Protein AF-G5QUP6-F1 (afdb_monomer_lite)

Radius of gyration: 17.76 Å; chains: 1; bounding box: 44×37×50 Å

Organism: NCBI:txid913082

InterPro domains:
  IPR027826 Domain of unknown function DUF4431 [PF14485] (134-186)

pLDDT: mean 76.78, std 14.2, range [34.91, 94.69]

Structure (mmCIF, N/CA/C/O backbone):
data_AF-G5QUP6-F1
#
_entry.id   AF-G5QUP6-F1
#
loop_
_atom_site.group_PDB
_atom_site.id
_atom_site.type_symbol
_atom_site.label_atom_id
_atom_site.label_alt_id
_atom_site.label_comp_id
_atom_site.label_asym_id
_atom_site.label_entity_id
_atom_site.label_seq_id
_atom_site.pdbx_PDB_ins_code
_atom_site.Cartn_x
_atom_site.Cartn_y
_atom_site.Cartn_z
_atom_site.occupancy
_atom_site.B_iso_or_equiv
_atom_site.auth_seq_id
_atom_site.auth_comp_id
_atom_site.auth_asym_id
_atom_site.auth_atom_id
_atom_site.pdbx_PDB_model_num
ATOM 1 N N . HIS A 1 1 ? 23.586 -9.722 -8.392 1.00 58.50 1 HIS A N 1
ATOM 2 C CA . HIS A 1 1 ? 23.793 -9.088 -9.721 1.00 58.50 1 HIS A CA 1
ATOM 3 C C . HIS A 1 1 ? 22.631 -8.136 -9.961 1.00 58.50 1 HIS A C 1
ATOM 5 O O . HIS A 1 1 ? 21.512 -8.527 -9.646 1.00 58.50 1 HIS A O 1
ATOM 11 N N . THR A 1 2 ? 22.884 -6.926 -10.467 1.00 63.78 2 THR A N 1
ATOM 12 C CA . THR A 1 2 ? 21.858 -5.881 -10.624 1.00 63.78 2 THR A CA 1
ATOM 13 C C . THR A 1 2 ? 21.826 -5.399 -12.066 1.00 63.78 2 THR A C 1
ATOM 15 O O . THR A 1 2 ? 22.866 -5.046 -12.619 1.00 63.78 2 THR A O 1
ATOM 18 N N . SER A 1 3 ? 20.639 -5.377 -12.657 1.00 68.06 3 SER A N 1
ATOM 19 C CA . SER A 1 3 ? 20.380 -4.907 -14.013 1.00 68.06 3 SER A CA 1
ATOM 20 C C . SER A 1 3 ? 19.518 -3.658 -13.938 1.00 68.06 3 SER A C 1
ATOM 22 O O . SER A 1 3 ? 18.484 -3.651 -13.266 1.00 68.06 3 SER A O 1
ATOM 24 N N . VAL A 1 4 ? 19.956 -2.602 -14.619 1.00 72.00 4 VAL A N 1
ATOM 25 C CA . VAL A 1 4 ? 19.247 -1.325 -14.689 1.00 72.00 4 VAL A CA 1
ATOM 26 C C . VAL A 1 4 ? 19.092 -0.947 -16.150 1.00 72.00 4 VAL A C 1
ATOM 28 O O . VAL A 1 4 ? 20.081 -0.838 -16.874 1.00 72.00 4 VAL A O 1
ATOM 31 N N . TYR A 1 5 ? 17.853 -0.725 -16.567 1.00 76.50 5 TYR A N 1
ATOM 32 C CA . TYR A 1 5 ? 17.513 -0.263 -17.907 1.00 76.50 5 TYR A CA 1
ATOM 33 C C . TYR A 1 5 ? 16.645 0.977 -17.790 1.00 76.50 5 TYR A C 1
ATOM 35 O O . TYR A 1 5 ? 15.737 1.016 -16.968 1.00 76.50 5 TYR A O 1
ATOM 43 N N . TYR A 1 6 ? 16.907 1.998 -18.598 1.00 78.25 6 TYR A N 1
ATOM 44 C CA . TYR A 1 6 ? 16.101 3.211 -18.583 1.00 78.25 6 TYR A CA 1
ATOM 45 C C . TYR A 1 6 ? 15.845 3.721 -19.995 1.00 78.25 6 TYR A C 1
ATOM 47 O O . TYR A 1 6 ? 16.654 3.578 -20.910 1.00 78.25 6 TYR A O 1
ATOM 55 N N . THR A 1 7 ? 14.678 4.319 -20.149 1.00 80.50 7 THR A N 1
ATOM 56 C CA . THR A 1 7 ? 14.180 5.015 -21.326 1.00 80.50 7 THR A CA 1
ATOM 57 C C . THR A 1 7 ? 13.784 6.429 -20.874 1.00 80.50 7 THR A C 1
ATOM 59 O O . THR A 1 7 ? 13.784 6.719 -19.673 1.00 80.50 7 THR A O 1
ATOM 62 N N . PRO A 1 8 ? 13.435 7.352 -21.787 1.00 82.56 8 PRO A N 1
ATOM 63 C CA . PRO A 1 8 ? 12.980 8.683 -21.385 1.00 82.56 8 PRO A CA 1
ATOM 64 C C . PRO A 1 8 ? 11.774 8.680 -20.428 1.00 82.56 8 PRO A C 1
ATOM 66 O O . PRO A 1 8 ? 11.663 9.605 -19.617 1.00 82.56 8 PRO A O 1
ATOM 69 N N . ALA A 1 9 ? 10.914 7.653 -20.516 1.00 85.38 9 ALA A N 1
ATOM 70 C CA . ALA A 1 9 ? 9.642 7.549 -19.796 1.00 85.38 9 ALA A CA 1
ATOM 71 C C . ALA A 1 9 ? 9.589 6.425 -18.743 1.00 85.38 9 ALA A C 1
ATOM 73 O O . ALA A 1 9 ? 8.805 6.529 -17.800 1.00 85.38 9 ALA A O 1
ATOM 74 N N . TYR A 1 10 ? 10.408 5.376 -18.882 1.00 86.44 10 TYR A N 1
ATOM 75 C CA . TYR A 1 10 ? 10.382 4.193 -18.016 1.00 86.44 10 TYR A CA 1
ATOM 76 C C . TYR A 1 10 ? 11.773 3.823 -17.512 1.00 86.44 10 TYR A C 1
ATOM 78 O O . TYR A 1 10 ? 12.763 3.997 -18.217 1.00 86.44 10 TYR A O 1
ATOM 86 N N . ALA A 1 11 ? 11.846 3.253 -16.318 1.00 85.38 11 ALA A N 1
ATOM 87 C CA . ALA A 1 11 ? 13.040 2.604 -15.805 1.00 85.38 11 ALA A CA 1
ATOM 88 C C . ALA A 1 11 ? 12.684 1.210 -15.292 1.00 85.38 11 ALA A C 1
ATOM 90 O O . ALA A 1 11 ? 11.572 0.961 -14.840 1.00 85.38 11 ALA A O 1
ATOM 91 N N . TYR A 1 12 ? 13.624 0.287 -15.386 1.00 83.19 12 TYR A N 1
ATOM 92 C CA . TYR A 1 12 ? 13.467 -1.090 -14.968 1.00 83.19 12 TYR A CA 1
ATOM 93 C C . TYR A 1 12 ? 14.679 -1.512 -14.146 1.00 83.19 12 TYR A C 1
ATOM 95 O O . TYR A 1 12 ? 15.824 -1.330 -14.568 1.00 83.19 12 TYR A O 1
ATOM 103 N N . PHE A 1 13 ? 14.407 -2.074 -12.974 1.00 80.00 13 PHE A N 1
ATOM 104 C CA . PHE A 1 13 ? 15.397 -2.513 -12.005 1.00 80.00 13 PHE A CA 1
ATOM 105 C C . PHE A 1 13 ? 15.146 -3.973 -11.665 1.00 80.00 13 PHE A C 1
ATOM 107 O O . PHE A 1 13 ? 14.064 -4.317 -11.193 1.00 80.00 13 PHE A O 1
ATOM 114 N N . CYS A 1 14 ? 16.169 -4.805 -11.846 1.00 77.44 14 CYS A N 1
ATOM 115 C CA . CYS A 1 14 ? 16.159 -6.168 -11.336 1.00 77.44 14 CYS A CA 1
ATOM 116 C C . CYS A 1 14 ? 17.432 -6.465 -10.563 1.00 77.44 14 CYS A C 1
ATOM 118 O O . CYS A 1 14 ? 18.530 -6.304 -11.093 1.00 77.44 14 CYS A O 1
ATOM 120 N N . GLY A 1 15 ? 17.325 -6.906 -9.317 1.00 71.81 15 GLY A N 1
ATOM 121 C CA . GLY A 1 15 ? 18.515 -7.186 -8.521 1.00 71.81 15 GLY A CA 1
ATOM 122 C C . GLY A 1 15 ? 18.223 -7.539 -7.078 1.00 71.81 15 GLY A C 1
ATOM 123 O O . GLY A 1 15 ? 17.079 -7.576 -6.651 1.00 71.81 15 GLY A O 1
ATOM 124 N N . GLU A 1 16 ? 19.277 -7.817 -6.324 1.00 69.56 16 GLU A N 1
ATOM 125 C CA . GLU A 1 16 ? 19.179 -8.145 -4.901 1.00 69.56 16 GLU A CA 1
ATOM 126 C C . GLU A 1 16 ? 19.283 -6.860 -4.063 1.00 69.56 16 GLU A C 1
ATOM 128 O O . GLU A 1 16 ? 20.067 -5.968 -4.413 1.00 69.56 16 GLU A O 1
ATOM 133 N N . PRO A 1 17 ? 18.515 -6.727 -2.969 1.00 64.62 17 PRO A N 1
ATOM 134 C CA . PRO A 1 17 ? 18.657 -5.597 -2.061 1.00 64.62 17 PRO A CA 1
ATOM 135 C C . PRO A 1 17 ? 20.054 -5.604 -1.419 1.00 64.62 17 PRO A C 1
ATOM 137 O O . PRO A 1 17 ? 20.544 -6.642 -0.985 1.00 64.62 17 PRO A O 1
ATOM 140 N N . ALA A 1 18 ? 20.689 -4.430 -1.326 1.00 56.50 18 ALA A N 1
ATOM 141 C CA . ALA A 1 18 ? 22.096 -4.282 -0.926 1.00 56.50 18 ALA A CA 1
ATOM 142 C C . ALA A 1 18 ? 22.438 -4.759 0.504 1.00 56.50 18 ALA A C 1
ATOM 144 O O . ALA A 1 18 ? 23.610 -4.931 0.814 1.00 56.50 18 ALA A O 1
ATOM 145 N N . ASN A 1 19 ? 21.433 -4.993 1.356 1.00 55.22 19 ASN A N 1
ATOM 146 C CA . ASN A 1 19 ? 21.581 -5.440 2.742 1.00 55.22 19 ASN A CA 1
ATOM 147 C C . ASN A 1 19 ? 20.643 -6.634 2.984 1.00 55.22 19 ASN A C 1
ATOM 149 O O . ASN A 1 19 ? 19.521 -6.453 3.459 1.00 55.22 19 ASN A O 1
ATOM 153 N N . ALA A 1 20 ? 21.083 -7.834 2.601 1.00 52.59 20 ALA A N 1
ATOM 154 C CA . ALA A 1 20 ? 20.328 -9.080 2.773 1.00 52.59 20 ALA A CA 1
ATOM 155 C C . ALA A 1 20 ? 20.382 -9.644 4.209 1.00 52.59 20 ALA A C 1
ATOM 157 O O . ALA A 1 20 ? 19.696 -10.620 4.500 1.00 52.59 20 ALA A O 1
ATOM 158 N N . ASP A 1 21 ? 21.155 -9.021 5.103 1.00 49.50 21 ASP A N 1
ATOM 159 C CA . ASP A 1 21 ? 21.246 -9.411 6.510 1.00 49.50 21 ASP A CA 1
ATOM 160 C C . ASP A 1 21 ? 20.135 -8.732 7.325 1.00 49.50 21 ASP A C 1
ATOM 162 O O . ASP A 1 21 ? 20.306 -7.651 7.890 1.00 49.50 21 ASP A O 1
ATOM 166 N N . ALA A 1 22 ? 18.958 -9.348 7.298 1.00 42.56 22 ALA A N 1
ATOM 167 C CA . ALA A 1 22 ? 17.974 -9.381 8.376 1.00 42.56 22 ALA A CA 1
ATOM 168 C C . ALA A 1 22 ? 16.917 -10.408 7.956 1.00 42.56 22 ALA A C 1
ATOM 170 O O . ALA A 1 22 ? 16.106 -10.142 7.067 1.00 42.56 22 ALA A O 1
ATOM 171 N N . ASP A 1 23 ? 17.001 -11.595 8.559 1.00 46.75 23 ASP A N 1
ATOM 172 C CA . ASP A 1 23 ? 15.924 -12.580 8.604 1.00 46.75 23 ASP A CA 1
ATOM 173 C C . ASP A 1 23 ? 14.608 -11.876 8.901 1.00 46.75 23 ASP A C 1
ATOM 175 O O . ASP A 1 23 ? 14.604 -11.072 9.811 1.00 46.75 23 ASP A O 1
ATOM 179 N N . TRP A 1 24 ? 13.573 -12.136 8.102 1.00 34.91 24 TRP A N 1
ATOM 180 C CA . TRP A 1 24 ? 12.131 -12.281 8.371 1.00 34.91 24 TRP A CA 1
ATOM 181 C C . TRP A 1 24 ? 11.470 -12.139 6.985 1.00 34.91 24 TRP A C 1
ATOM 183 O O . TRP A 1 24 ? 11.745 -11.175 6.278 1.00 34.91 24 TRP A O 1
ATOM 193 N N . TYR A 1 25 ? 10.629 -13.104 6.597 1.00 38.69 25 TYR A N 1
ATOM 194 C CA . TYR A 1 25 ? 9.911 -13.267 5.312 1.00 38.69 25 TYR A CA 1
ATOM 195 C C . TYR A 1 25 ? 10.580 -14.129 4.223 1.00 38.69 25 TYR A C 1
ATOM 197 O O . TYR A 1 25 ? 11.540 -13.762 3.548 1.00 38.69 25 TYR A O 1
ATOM 205 N N . SER A 1 26 ? 9.977 -15.311 4.049 1.00 37.59 26 SER A N 1
ATOM 206 C CA . SER A 1 26 ? 10.166 -16.268 2.965 1.00 37.59 26 SER A CA 1
ATOM 207 C C . SER A 1 26 ? 9.039 -16.114 1.936 1.00 37.59 26 SER A C 1
ATOM 209 O O . SER A 1 26 ? 7.955 -16.668 2.110 1.00 37.59 26 SER A O 1
ATOM 211 N N . GLN A 1 27 ? 9.298 -15.398 0.849 1.00 39.22 27 GLN A N 1
ATOM 212 C CA . GLN A 1 27 ? 8.667 -15.679 -0.439 1.00 39.22 27 GLN A CA 1
ATOM 213 C C . GLN A 1 27 ? 9.767 -15.697 -1.512 1.00 39.22 27 GLN A C 1
ATOM 215 O O . GLN A 1 27 ? 10.753 -14.966 -1.427 1.00 39.22 27 GLN A O 1
ATOM 220 N N . ASP A 1 28 ? 9.642 -16.637 -2.448 1.00 45.72 28 ASP A N 1
ATOM 221 C CA . ASP A 1 28 ? 10.693 -17.364 -3.188 1.00 45.72 28 ASP A CA 1
ATOM 222 C C . ASP A 1 28 ? 11.682 -16.581 -4.083 1.00 45.72 28 ASP A C 1
ATOM 224 O O . ASP A 1 28 ? 12.403 -17.175 -4.891 1.00 45.72 28 ASP A O 1
ATOM 228 N N . SER A 1 29 ? 11.826 -15.265 -3.948 1.00 52.66 29 SER A N 1
ATOM 229 C CA . SER A 1 29 ? 12.886 -14.533 -4.641 1.00 52.66 29 SER A CA 1
ATOM 230 C C . SER A 1 29 ? 13.488 -13.431 -3.779 1.00 52.66 29 SER A C 1
ATOM 232 O O . SER A 1 29 ? 12.898 -12.386 -3.540 1.00 52.66 29 SER A O 1
ATOM 234 N N . LYS A 1 30 ? 14.768 -13.604 -3.423 1.00 60.16 30 LYS A N 1
ATOM 235 C CA . LYS A 1 30 ? 15.648 -12.566 -2.845 1.00 60.16 30 LYS A CA 1
ATOM 236 C C . LYS A 1 30 ? 15.916 -11.389 -3.808 1.00 60.16 30 LYS A C 1
ATOM 238 O O . LYS A 1 30 ? 16.918 -10.693 -3.671 1.00 60.16 30 LYS A O 1
ATOM 243 N N . LYS A 1 31 ? 15.083 -11.206 -4.836 1.00 64.00 31 LYS A N 1
ATOM 244 C CA . LYS A 1 31 ? 15.272 -10.256 -5.929 1.00 64.00 31 LYS A CA 1
ATOM 245 C C . LYS A 1 31 ? 14.085 -9.300 -6.000 1.00 64.00 31 LYS A C 1
ATOM 247 O O . LYS A 1 31 ? 12.934 -9.704 -5.883 1.00 64.00 31 LYS A O 1
ATOM 252 N N . LEU A 1 32 ? 14.401 -8.034 -6.211 1.00 69.19 32 LEU A N 1
ATOM 253 C CA . LEU A 1 32 ? 13.480 -6.962 -6.546 1.00 69.19 32 LEU A CA 1
ATOM 254 C C . LEU A 1 32 ? 13.343 -6.911 -8.068 1.00 69.19 32 LEU A C 1
ATOM 256 O O . LEU A 1 32 ? 14.356 -6.972 -8.762 1.00 69.19 32 LEU A O 1
ATOM 260 N N . ASP A 1 33 ? 12.114 -6.777 -8.563 1.00 75.38 33 ASP A N 1
ATOM 261 C CA . ASP A 1 33 ? 11.776 -6.670 -9.987 1.00 75.38 33 ASP A CA 1
ATOM 262 C C . ASP A 1 33 ? 10.813 -5.490 -10.187 1.00 75.38 33 ASP A C 1
ATOM 264 O O . ASP A 1 33 ? 9.593 -5.628 -10.077 1.00 75.38 33 ASP A O 1
ATOM 268 N N . VAL A 1 34 ? 11.338 -4.294 -10.443 1.00 78.69 34 VAL A N 1
ATOM 269 C CA . VAL A 1 34 ? 10.592 -3.028 -10.377 1.00 78.69 34 VAL A CA 1
ATOM 270 C C . VAL A 1 34 ? 10.592 -2.331 -11.732 1.00 78.69 34 VAL A C 1
ATOM 272 O O . VAL A 1 34 ? 11.641 -2.129 -12.337 1.00 78.69 34 VAL A O 1
ATOM 275 N N . VAL A 1 35 ? 9.412 -1.905 -12.184 1.00 82.88 35 VAL A N 1
ATOM 276 C CA . VAL A 1 35 ? 9.262 -0.949 -13.287 1.00 82.88 35 VAL A CA 1
ATOM 277 C C . VAL A 1 35 ? 8.852 0.385 -12.677 1.00 82.88 35 VAL A C 1
ATOM 279 O O . VAL A 1 35 ? 7.908 0.429 -11.893 1.00 82.88 35 VAL A O 1
ATOM 282 N N . LEU A 1 36 ? 9.557 1.452 -13.032 1.00 86.62 36 LEU A N 1
ATOM 283 C CA . LEU A 1 36 ? 9.224 2.824 -12.686 1.00 86.62 36 LEU A CA 1
ATOM 284 C C . LEU A 1 36 ? 8.785 3.579 -13.942 1.00 86.62 36 LEU A C 1
ATOM 286 O O . LEU A 1 36 ? 9.305 3.346 -15.035 1.00 86.62 36 LEU A O 1
ATOM 290 N N . GLN A 1 37 ? 7.866 4.517 -13.781 1.00 89.25 37 GLN A N 1
ATOM 291 C CA . GLN A 1 37 ? 7.428 5.453 -14.806 1.00 89.25 37 GLN A CA 1
ATOM 292 C C . GLN A 1 37 ? 7.561 6.871 -14.266 1.00 89.25 37 GLN A C 1
ATOM 294 O O . GLN A 1 37 ? 7.330 7.107 -13.081 1.00 89.25 37 GLN A O 1
ATOM 299 N N . LYS A 1 38 ? 7.927 7.822 -15.124 1.00 86.69 38 LYS A N 1
ATOM 300 C CA . LYS A 1 38 ? 7.882 9.230 -14.733 1.00 86.69 38 LYS A CA 1
ATOM 301 C C . LYS A 1 38 ? 6.450 9.696 -14.471 1.00 86.69 38 LYS A C 1
ATOM 303 O O . LYS A 1 38 ? 5.535 9.342 -15.216 1.00 86.69 38 LYS A O 1
ATOM 308 N N . ASP A 1 39 ? 6.277 10.512 -13.442 1.00 82.44 39 ASP A N 1
ATOM 309 C CA . ASP A 1 39 ? 5.036 11.236 -13.193 1.00 82.44 39 ASP A CA 1
ATOM 310 C C . ASP A 1 39 ? 4.703 12.203 -14.348 1.00 82.44 39 ASP A C 1
ATOM 312 O O . ASP A 1 39 ? 5.516 12.461 -15.242 1.00 82.44 39 ASP A O 1
ATOM 316 N N . ALA A 1 40 ? 3.490 12.763 -14.336 1.00 81.88 40 ALA A N 1
ATOM 317 C CA . ALA A 1 40 ? 3.023 13.662 -15.396 1.00 81.88 40 ALA A CA 1
ATOM 318 C C . ALA A 1 40 ? 3.935 14.891 -15.595 1.00 81.88 40 ALA A C 1
ATOM 320 O O . ALA A 1 40 ? 4.035 15.416 -16.705 1.00 81.88 40 ALA A O 1
ATOM 321 N N . ASN A 1 41 ? 4.640 15.311 -14.540 1.00 83.50 41 ASN A N 1
ATOM 322 C CA . ASN A 1 41 ? 5.549 16.453 -14.553 1.00 83.50 41 ASN A CA 1
ATOM 323 C C . ASN A 1 41 ? 7.003 16.074 -14.886 1.00 83.50 41 ASN A C 1
ATOM 325 O O . ASN A 1 41 ? 7.881 16.935 -14.835 1.00 83.50 41 ASN A O 1
ATOM 329 N N . ASN A 1 42 ? 7.287 14.812 -15.231 1.00 80.56 42 ASN A N 1
ATOM 330 C CA . ASN A 1 42 ? 8.630 14.287 -15.512 1.00 80.56 42 ASN A CA 1
ATOM 331 C C . ASN A 1 42 ? 9.664 14.514 -14.395 1.00 80.56 42 ASN A C 1
ATOM 333 O O . ASN A 1 42 ? 10.871 14.520 -14.658 1.00 80.56 42 ASN A O 1
ATOM 337 N N . THR A 1 43 ? 9.199 14.713 -13.168 1.00 80.69 43 THR A N 1
ATOM 338 C CA . THR A 1 43 ? 10.005 15.075 -12.004 1.00 80.69 43 THR A CA 1
ATOM 339 C C . THR A 1 43 ? 10.349 13.845 -11.173 1.00 80.69 43 THR A C 1
ATOM 341 O O . THR A 1 43 ? 11.494 13.697 -10.746 1.00 80.69 43 THR A O 1
ATOM 344 N N . TRP A 1 44 ? 9.397 12.929 -11.004 1.00 80.12 44 TRP A N 1
ATOM 345 C CA . TRP A 1 44 ? 9.522 11.798 -10.087 1.00 80.12 44 TRP A CA 1
ATOM 346 C C . TRP A 1 44 ? 9.349 10.464 -10.797 1.00 80.12 44 TRP A C 1
ATOM 348 O O . TRP A 1 44 ? 8.571 10.342 -11.739 1.00 80.12 44 TRP A O 1
ATOM 358 N N . TRP A 1 45 ? 10.084 9.452 -10.337 1.00 81.38 45 TRP A N 1
ATOM 359 C CA . TRP A 1 45 ? 9.931 8.072 -10.784 1.00 81.38 45 TRP A CA 1
ATOM 360 C C . TRP A 1 45 ? 8.999 7.333 -9.828 1.00 81.38 45 TRP A C 1
ATOM 362 O O . TRP A 1 45 ? 9.370 7.072 -8.685 1.00 81.38 45 TRP A O 1
ATOM 372 N N . LEU A 1 46 ? 7.814 6.975 -10.310 1.00 82.38 46 LEU A N 1
ATOM 373 C CA . LEU A 1 46 ? 6.796 6.254 -9.555 1.00 82.38 46 LEU A CA 1
ATOM 374 C C . LEU A 1 46 ? 6.801 4.774 -9.938 1.00 82.38 46 LEU A C 1
ATOM 376 O O . LEU A 1 46 ? 7.022 4.457 -11.110 1.00 82.38 46 LEU A O 1
ATOM 380 N N . PRO A 1 47 ? 6.553 3.851 -8.997 1.00 81.12 47 PRO A N 1
ATOM 381 C CA . PRO A 1 47 ? 6.424 2.443 -9.328 1.00 81.12 47 PRO A CA 1
ATOM 382 C C . PRO A 1 47 ? 5.240 2.186 -10.264 1.00 81.12 47 PRO A C 1
ATOM 384 O O . PRO A 1 47 ? 4.293 2.965 -10.353 1.00 81.12 47 PRO A O 1
ATOM 387 N N . VAL A 1 48 ? 5.314 1.085 -11.008 1.00 78.75 48 VAL A N 1
ATOM 388 C CA . VAL A 1 48 ? 4.255 0.628 -11.906 1.00 78.75 48 VAL A CA 1
ATOM 389 C C . VAL A 1 48 ? 3.817 -0.778 -11.483 1.00 78.75 48 VAL A C 1
ATOM 391 O O . VAL A 1 48 ? 4.565 -1.734 -11.725 1.00 78.75 48 VAL A O 1
ATOM 394 N N . PRO A 1 49 ? 2.600 -0.940 -10.931 1.00 76.12 49 PRO A N 1
ATOM 395 C CA . PRO A 1 49 ? 1.572 0.092 -10.715 1.00 76.12 49 PRO A CA 1
ATOM 396 C C . PRO A 1 49 ? 1.931 1.097 -9.602 1.00 76.12 49 PRO A C 1
ATOM 398 O O . PRO A 1 49 ? 2.751 0.797 -8.743 1.00 76.12 49 PRO A O 1
ATOM 401 N N . GLN A 1 50 ? 1.300 2.279 -9.597 1.00 76.12 50 GLN A N 1
ATOM 402 C CA . GLN A 1 50 ? 1.643 3.382 -8.674 1.00 76.12 50 GLN A CA 1
ATOM 403 C C . GLN A 1 50 ? 1.433 3.041 -7.195 1.00 76.12 50 GLN A C 1
ATOM 405 O O . GLN A 1 50 ? 2.178 3.510 -6.342 1.00 76.12 50 GLN A O 1
ATOM 410 N N . PHE A 1 51 ? 0.467 2.172 -6.897 1.00 72.69 51 PHE A N 1
ATOM 411 C CA . PHE A 1 51 ? 0.223 1.672 -5.545 1.00 72.69 51 PHE A CA 1
ATOM 412 C C . PHE A 1 51 ? 1.219 0.589 -5.113 1.00 72.69 51 PHE A C 1
ATOM 414 O O . PHE A 1 51 ? 1.093 0.058 -4.016 1.00 72.69 51 PHE A O 1
ATOM 421 N N . GLN A 1 52 ? 2.174 0.179 -5.951 1.00 76.00 52 GLN A N 1
ATOM 422 C CA . GLN A 1 52 ? 3.125 -0.860 -5.574 1.00 76.00 52 GLN A CA 1
ATOM 423 C C . GLN A 1 52 ? 4.094 -0.330 -4.512 1.00 76.00 52 GLN A C 1
ATOM 425 O O . GLN A 1 52 ? 4.852 0.610 -4.748 1.00 76.00 52 GLN A O 1
ATOM 430 N N . GLY A 1 53 ? 4.099 -0.970 -3.344 1.00 65.88 53 GLY A N 1
ATOM 431 C CA . GLY A 1 53 ? 5.088 -0.708 -2.311 1.00 65.88 53 GLY A CA 1
ATOM 432 C C . GLY A 1 53 ? 6.420 -1.338 -2.702 1.00 65.88 53 GLY A C 1
ATOM 433 O O . GLY A 1 53 ? 6.472 -2.517 -3.047 1.00 65.88 53 GLY A O 1
ATOM 434 N N . ILE A 1 54 ? 7.503 -0.563 -2.643 1.00 66.56 54 ILE A N 1
ATOM 435 C CA . ILE A 1 54 ? 8.862 -1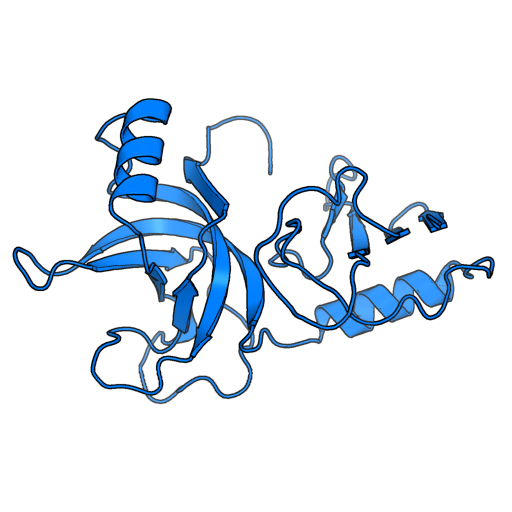.100 -2.754 1.00 66.56 54 ILE A CA 1
ATOM 436 C C . ILE A 1 54 ? 9.415 -1.222 -1.339 1.00 66.56 54 ILE A C 1
ATOM 438 O O . ILE A 1 54 ? 9.770 -0.229 -0.703 1.00 66.56 54 ILE A O 1
ATOM 442 N N . SER A 1 55 ? 9.490 -2.448 -0.843 1.00 59.44 55 SER A N 1
ATOM 443 C CA . SER A 1 55 ? 10.076 -2.778 0.454 1.00 59.44 55 SER A CA 1
ATOM 444 C C . SER A 1 55 ? 11.044 -3.952 0.305 1.00 59.44 55 SER A C 1
ATOM 446 O O . SER A 1 55 ? 11.061 -4.641 -0.716 1.00 59.44 55 SER A O 1
ATOM 448 N N . ARG A 1 56 ? 11.849 -4.235 1.335 1.00 55.41 56 ARG A N 1
ATOM 449 C CA . ARG A 1 56 ? 12.646 -5.476 1.348 1.00 55.41 56 ARG A CA 1
ATOM 450 C C . ARG A 1 56 ? 11.774 -6.741 1.291 1.00 55.41 56 ARG A C 1
ATOM 452 O O . ARG A 1 56 ? 12.277 -7.774 0.872 1.00 55.41 56 ARG A O 1
ATOM 459 N N . GLN A 1 57 ? 10.504 -6.641 1.691 1.00 51.22 57 GLN A N 1
ATOM 460 C CA . GLN A 1 57 ? 9.525 -7.734 1.714 1.00 51.22 57 GLN A CA 1
ATOM 461 C C . GLN A 1 57 ? 8.766 -7.883 0.394 1.00 51.22 57 GLN A C 1
ATOM 463 O O . GLN A 1 57 ? 8.190 -8.937 0.152 1.00 51.22 57 GLN A O 1
ATOM 468 N N . SER A 1 58 ? 8.816 -6.876 -0.487 1.00 51.31 58 SER A N 1
ATOM 469 C CA . SER A 1 58 ? 8.287 -6.971 -1.849 1.00 51.31 58 SER A CA 1
ATOM 470 C C . SER A 1 58 ? 9.164 -7.899 -2.709 1.00 51.31 58 SER A C 1
ATOM 472 O O . SER A 1 58 ? 9.869 -7.466 -3.620 1.00 51.31 58 SER A O 1
ATOM 474 N N . SER A 1 59 ? 9.190 -9.196 -2.393 1.00 51.00 59 SER A N 1
ATOM 475 C CA . SER A 1 59 ? 9.819 -10.221 -3.224 1.00 51.00 59 SER A CA 1
ATOM 476 C C . SER A 1 59 ? 9.010 -10.330 -4.509 1.00 51.00 59 SER A C 1
ATOM 478 O O . SER A 1 59 ? 7.922 -10.909 -4.544 1.00 51.00 59 SER A O 1
ATOM 480 N N . LEU A 1 60 ? 9.504 -9.709 -5.571 1.00 52.88 60 LEU A N 1
ATOM 481 C CA . LEU A 1 60 ? 8.865 -9.777 -6.874 1.00 52.88 60 LEU A CA 1
ATOM 482 C C . LEU A 1 60 ? 9.518 -10.903 -7.666 1.00 52.88 60 LEU A C 1
ATOM 484 O O . LEU A 1 60 ? 10.705 -11.199 -7.514 1.00 52.88 60 LEU A O 1
ATOM 488 N N . ALA A 1 61 ? 8.692 -11.574 -8.461 1.00 53.91 61 ALA A N 1
ATOM 489 C CA . ALA A 1 61 ? 9.039 -12.783 -9.189 1.00 53.91 61 ALA A CA 1
ATOM 490 C C . ALA A 1 61 ? 10.362 -12.680 -9.981 1.00 53.91 61 ALA A C 1
ATOM 492 O O . ALA A 1 61 ? 10.826 -11.604 -10.346 1.00 53.91 61 ALA A O 1
ATOM 493 N N . TRP A 1 62 ? 10.945 -13.854 -10.240 1.00 54.12 62 TRP A N 1
ATOM 494 C CA . TRP A 1 62 ? 12.184 -14.123 -10.979 1.00 54.12 62 TRP A CA 1
ATOM 495 C C . TRP A 1 62 ? 12.593 -13.048 -12.011 1.00 54.12 62 TRP A C 1
ATOM 497 O O . TRP A 1 62 ? 11.885 -12.795 -12.984 1.00 54.12 62 TRP A O 1
ATOM 507 N N . CYS A 1 63 ? 13.811 -12.507 -11.862 1.00 63.22 63 CYS A N 1
ATOM 508 C CA . CYS A 1 63 ? 14.472 -11.665 -12.867 1.00 63.22 63 CYS A CA 1
ATOM 509 C C . CYS A 1 63 ? 14.705 -12.432 -14.177 1.00 63.22 63 CYS A C 1
ATOM 511 O O . CYS A 1 63 ? 15.765 -13.035 -14.358 1.00 63.22 63 CYS A O 1
ATOM 513 N N . ASN A 1 64 ? 13.742 -12.433 -15.099 1.00 61.06 64 ASN A N 1
ATOM 514 C CA . ASN A 1 64 ? 13.892 -13.137 -16.380 1.00 61.06 64 ASN A CA 1
ATOM 515 C C . ASN A 1 64 ? 14.935 -12.492 -17.308 1.00 61.06 64 ASN A C 1
ATOM 517 O O . ASN A 1 64 ? 15.369 -13.128 -18.260 1.00 61.06 64 ASN A O 1
ATOM 521 N N . HIS A 1 65 ? 15.362 -11.257 -17.020 1.00 60.69 65 HIS A N 1
ATOM 522 C CA . HIS A 1 65 ? 16.213 -10.455 -17.904 1.00 60.69 65 HIS A CA 1
ATOM 523 C C . HIS A 1 65 ? 17.505 -9.961 -17.239 1.00 60.69 65 HIS A C 1
ATOM 525 O O . HIS A 1 65 ? 18.056 -8.934 -17.632 1.00 60.69 65 HIS A O 1
ATOM 531 N N . SER A 1 66 ? 18.014 -10.666 -16.219 1.00 58.59 66 SER A N 1
ATOM 532 C CA . SER A 1 66 ? 19.160 -10.171 -15.435 1.00 58.59 66 SER A CA 1
ATOM 533 C C . SER A 1 66 ? 20.483 -10.046 -16.213 1.00 58.59 66 SER A C 1
ATOM 535 O O . SER A 1 66 ? 21.447 -9.490 -15.690 1.00 58.59 66 SER A O 1
ATOM 537 N N . THR A 1 67 ? 20.564 -10.561 -17.442 1.00 57.31 67 THR A N 1
ATOM 538 C CA . THR A 1 67 ? 21.788 -10.551 -18.265 1.00 57.31 67 THR A CA 1
ATOM 539 C C . THR A 1 67 ? 21.628 -9.893 -19.635 1.00 57.31 67 THR A C 1
ATOM 541 O O . THR A 1 67 ? 22.632 -9.695 -20.315 1.00 57.31 67 THR A O 1
ATOM 544 N N . ASP A 1 68 ? 20.409 -9.517 -20.033 1.00 62.34 68 ASP A N 1
ATOM 545 C CA . ASP A 1 68 ? 20.104 -9.159 -21.424 1.00 62.34 68 ASP A CA 1
ATOM 546 C C . ASP A 1 68 ? 19.748 -7.684 -21.562 1.00 62.34 68 ASP A C 1
ATOM 548 O O . ASP A 1 68 ? 18.903 -7.196 -20.811 1.00 62.34 68 ASP A O 1
ATOM 552 N N . ILE A 1 69 ? 20.319 -6.991 -22.558 1.00 64.19 69 ILE A N 1
ATOM 553 C CA . ILE A 1 69 ? 19.910 -5.621 -22.893 1.00 64.19 69 ILE A CA 1
ATOM 554 C C . ILE A 1 69 ? 18.435 -5.629 -23.294 1.00 64.19 69 ILE A C 1
ATOM 556 O O . ILE A 1 69 ? 18.072 -6.187 -24.329 1.00 64.19 69 ILE A O 1
ATOM 560 N N . LEU A 1 70 ? 17.591 -4.984 -22.488 1.00 68.12 70 LEU A N 1
ATOM 561 C CA . LEU A 1 70 ? 16.161 -4.904 -22.751 1.00 68.12 70 LEU A CA 1
ATOM 562 C C . LEU A 1 70 ? 15.843 -3.819 -23.789 1.00 68.12 70 LEU A C 1
ATOM 564 O O . LEU A 1 70 ? 16.185 -2.651 -23.578 1.00 68.12 70 LEU A O 1
ATOM 568 N N . PRO A 1 71 ? 15.145 -4.154 -24.890 1.00 73.88 71 PRO A N 1
ATOM 569 C CA . PRO A 1 71 ? 14.616 -3.150 -25.803 1.00 73.88 71 PRO A CA 1
ATOM 570 C C . PRO A 1 71 ? 13.628 -2.211 -25.095 1.00 73.88 71 PRO A C 1
ATOM 572 O O . PRO A 1 71 ? 12.810 -2.652 -24.289 1.00 73.88 71 PRO A O 1
ATOM 575 N N . VAL A 1 72 ? 13.631 -0.924 -25.467 1.00 72.56 72 VAL A N 1
ATOM 576 C CA . VAL A 1 72 ? 12.702 0.106 -24.941 1.00 72.56 72 VAL A CA 1
ATOM 577 C C . VAL A 1 72 ? 11.246 -0.367 -24.981 1.00 72.56 72 VAL A C 1
ATOM 579 O O . VAL A 1 72 ? 10.541 -0.304 -23.977 1.00 72.56 72 VAL A O 1
ATOM 582 N N . LYS A 1 73 ? 10.822 -0.917 -26.126 1.00 78.62 73 LYS A N 1
ATOM 583 C CA . LYS A 1 73 ? 9.464 -1.431 -26.340 1.00 78.62 73 LYS A CA 1
ATOM 584 C C . LYS A 1 73 ? 9.085 -2.524 -25.333 1.00 78.62 73 LYS A C 1
ATOM 586 O O . LYS A 1 73 ? 7.943 -2.579 -24.892 1.00 78.62 73 LYS A O 1
ATOM 591 N N . THR A 1 74 ? 10.044 -3.358 -24.936 1.00 81.38 74 THR A N 1
ATOM 592 C CA . THR A 1 74 ? 9.827 -4.422 -23.952 1.00 81.38 74 THR A CA 1
ATOM 593 C C . THR A 1 74 ? 9.542 -3.841 -22.569 1.00 81.38 74 THR A C 1
ATOM 595 O O . THR A 1 74 ? 8.609 -4.292 -21.913 1.00 81.38 74 THR A O 1
ATOM 598 N N . VAL A 1 75 ? 10.263 -2.796 -22.146 1.00 79.81 75 VAL A N 1
ATOM 599 C CA . VAL A 1 75 ? 10.012 -2.128 -20.854 1.00 79.81 75 VAL A CA 1
ATOM 600 C C . VAL A 1 75 ? 8.635 -1.450 -20.837 1.00 79.81 75 VAL A C 1
ATOM 602 O O . VAL A 1 75 ? 7.913 -1.544 -19.846 1.00 79.81 75 VAL A O 1
ATOM 605 N N . GLU A 1 76 ? 8.225 -0.828 -21.944 1.00 83.94 76 GLU A N 1
ATOM 606 C CA . GLU A 1 76 ? 6.887 -0.235 -22.084 1.00 83.94 76 GLU A CA 1
ATOM 607 C C . GLU A 1 76 ? 5.766 -1.287 -22.045 1.00 83.94 76 GLU A C 1
ATOM 609 O O . GLU A 1 76 ? 4.738 -1.087 -21.397 1.00 83.94 76 GLU A O 1
ATOM 614 N N . GLU A 1 77 ? 5.943 -2.422 -22.724 1.00 83.25 77 GLU A N 1
ATOM 615 C CA . GLU A 1 77 ? 4.995 -3.543 -22.695 1.00 83.25 77 GLU A CA 1
ATOM 616 C C . GLU A 1 77 ? 4.905 -4.167 -21.294 1.00 83.25 77 GLU A C 1
ATO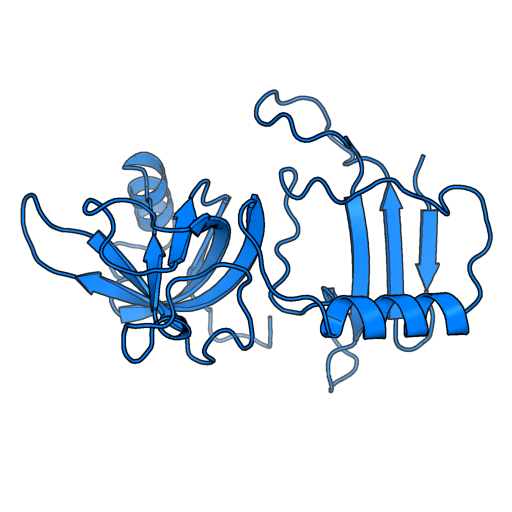M 618 O O . GLU A 1 77 ? 3.803 -4.464 -20.822 1.00 83.25 77 GLU A O 1
ATOM 623 N N . MET A 1 78 ? 6.036 -4.297 -20.591 1.00 79.88 78 MET A N 1
ATOM 624 C CA . MET A 1 78 ? 6.073 -4.714 -19.186 1.00 79.88 78 MET A CA 1
ATOM 625 C C . MET A 1 78 ? 5.303 -3.736 -18.295 1.00 79.88 78 MET A C 1
ATOM 627 O O . MET A 1 78 ? 4.487 -4.177 -17.485 1.00 79.88 78 MET A O 1
ATOM 631 N N . ALA A 1 79 ? 5.512 -2.427 -18.467 1.00 81.94 79 ALA A N 1
ATOM 632 C CA . ALA A 1 79 ? 4.789 -1.395 -17.729 1.00 81.94 79 ALA A CA 1
ATOM 633 C C . ALA A 1 79 ? 3.274 -1.510 -17.952 1.00 81.94 79 ALA A C 1
ATOM 635 O O . ALA A 1 79 ? 2.518 -1.602 -16.987 1.00 81.94 79 ALA A O 1
ATOM 636 N N . LYS A 1 80 ? 2.827 -1.606 -19.211 1.00 83.06 80 LYS A N 1
ATOM 637 C CA . LYS A 1 80 ? 1.404 -1.772 -19.559 1.00 83.06 80 LYS A CA 1
ATOM 638 C C . LYS A 1 80 ? 0.798 -3.023 -18.930 1.00 83.06 80 LYS A C 1
ATOM 640 O O . LYS A 1 80 ? -0.280 -2.955 -18.347 1.00 83.06 80 LYS A O 1
ATOM 645 N N . LYS A 1 81 ? 1.498 -4.158 -19.002 1.00 79.19 81 LYS A N 1
ATOM 646 C CA . LYS A 1 81 ? 1.033 -5.411 -18.393 1.00 79.19 81 LYS A CA 1
ATOM 647 C C . LYS A 1 81 ? 0.911 -5.291 -16.871 1.00 79.19 81 LYS A C 1
ATOM 649 O O . LYS A 1 81 ? -0.034 -5.818 -16.295 1.00 79.19 81 LYS A O 1
ATOM 654 N N . ARG A 1 82 ? 1.844 -4.590 -16.219 1.00 79.31 82 ARG A N 1
ATOM 655 C CA . ARG A 1 82 ? 1.812 -4.352 -14.768 1.00 79.31 82 ARG A CA 1
ATOM 656 C C . ARG A 1 82 ? 0.701 -3.395 -14.345 1.00 79.31 82 ARG A C 1
ATOM 658 O O . ARG A 1 82 ? 0.070 -3.652 -13.330 1.00 79.31 82 ARG A O 1
ATOM 665 N N . GLN A 1 83 ? 0.419 -2.356 -15.130 1.00 80.19 83 GLN A N 1
ATOM 666 C CA . GLN A 1 83 ? -0.708 -1.441 -14.886 1.00 80.19 83 GLN A CA 1
ATOM 667 C C . GLN A 1 83 ? -2.061 -2.160 -14.906 1.00 80.19 83 GLN A C 1
ATOM 669 O O . GLN A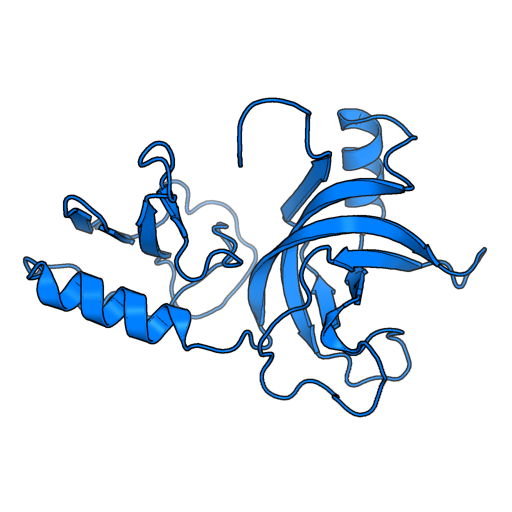 1 83 ? -2.983 -1.756 -14.209 1.00 80.19 83 GLN A O 1
ATOM 674 N N . GLN A 1 84 ? -2.178 -3.225 -15.700 1.00 78.75 84 GLN A N 1
ATOM 675 C CA . GLN A 1 84 ? -3.399 -4.023 -15.823 1.00 78.75 84 GLN A CA 1
ATOM 676 C C . GLN A 1 84 ? -3.530 -5.108 -14.743 1.00 78.75 84 GLN A C 1
ATOM 678 O O . GLN A 1 84 ? -4.535 -5.817 -14.711 1.00 78.75 84 GLN A O 1
ATOM 683 N N . ARG A 1 85 ? -2.521 -5.285 -13.881 1.00 81.88 85 ARG A N 1
ATOM 684 C CA . ARG A 1 85 ? -2.536 -6.313 -12.839 1.00 81.88 85 ARG A CA 1
ATOM 685 C C . ARG A 1 85 ? -3.358 -5.835 -11.641 1.00 81.88 85 ARG A C 1
ATOM 687 O O . ARG A 1 85 ? -3.064 -4.786 -11.075 1.00 81.88 85 ARG A O 1
ATOM 694 N N . CYS A 1 86 ? -4.324 -6.645 -11.221 1.00 82.88 86 CYS A N 1
ATOM 695 C CA . CYS A 1 86 ? -5.035 -6.449 -9.961 1.00 82.88 86 CYS A CA 1
ATOM 696 C C . CYS A 1 86 ? -4.102 -6.649 -8.760 1.00 82.88 86 CYS A C 1
ATOM 698 O O . CYS A 1 86 ? -3.183 -7.472 -8.812 1.00 82.88 86 CYS A O 1
ATOM 700 N N . VAL A 1 87 ? -4.361 -5.919 -7.676 1.00 85.62 87 VAL A N 1
ATOM 701 C CA . VAL A 1 87 ? -3.777 -6.222 -6.363 1.00 85.62 87 VAL A CA 1
ATOM 702 C C . VAL A 1 87 ? -4.211 -7.630 -5.959 1.00 85.62 87 VAL A C 1
ATOM 704 O O . VAL A 1 87 ? -5.325 -8.036 -6.274 1.00 85.62 87 VAL A O 1
ATOM 707 N N . ARG A 1 88 ? -3.368 -8.386 -5.267 1.00 84.88 88 ARG A N 1
ATOM 708 C CA . ARG A 1 88 ? -3.722 -9.701 -4.713 1.00 84.88 88 ARG A CA 1
ATOM 709 C C . ARG A 1 88 ? -3.148 -9.865 -3.313 1.00 84.88 88 ARG A C 1
ATOM 711 O O . ARG A 1 88 ? -2.257 -9.115 -2.922 1.00 84.88 88 ARG A O 1
ATOM 718 N N . GLU A 1 89 ? -3.630 -10.870 -2.597 1.00 83.75 89 GLU A N 1
ATOM 719 C CA . GLU A 1 89 ? -3.066 -11.267 -1.307 1.00 83.75 89 GLU A CA 1
ATOM 720 C C . GLU A 1 89 ? -1.544 -11.490 -1.393 1.00 83.75 89 GLU A C 1
ATOM 722 O O . GLU A 1 89 ? -1.034 -12.043 -2.374 1.00 83.75 89 GLU A O 1
ATOM 727 N N . GLY A 1 90 ? -0.822 -11.017 -0.378 1.00 80.69 90 GLY A N 1
ATOM 728 C CA . GLY A 1 90 ? 0.636 -11.039 -0.282 1.00 80.69 90 GLY A CA 1
ATOM 729 C C . GLY A 1 90 ? 1.359 -9.948 -1.076 1.00 80.69 90 GLY A C 1
ATOM 730 O O . GLY A 1 90 ? 2.576 -9.829 -0.958 1.00 80.69 90 GLY A O 1
ATOM 731 N N . ASP A 1 91 ? 0.666 -9.138 -1.883 1.00 80.94 91 ASP A N 1
ATOM 732 C CA . ASP A 1 91 ? 1.304 -7.983 -2.516 1.00 80.94 91 ASP A CA 1
ATOM 733 C C . ASP A 1 91 ? 1.614 -6.901 -1.469 1.00 80.94 91 ASP A C 1
ATOM 735 O O . ASP A 1 91 ? 0.727 -6.476 -0.732 1.00 80.94 91 ASP A O 1
ATOM 739 N N . THR A 1 92 ? 2.835 -6.362 -1.476 1.00 84.75 92 THR A N 1
ATOM 740 C CA . THR A 1 92 ? 3.141 -5.126 -0.745 1.00 84.75 92 THR A CA 1
ATOM 741 C C . THR A 1 92 ? 2.637 -3.912 -1.530 1.00 84.75 92 THR A C 1
ATOM 743 O O . THR A 1 92 ? 3.055 -3.667 -2.670 1.00 84.75 92 THR A O 1
ATOM 746 N N . VAL A 1 93 ? 1.776 -3.102 -0.918 1.00 86.50 93 VAL A N 1
ATOM 747 C CA . VAL A 1 93 ? 1.192 -1.896 -1.522 1.00 86.50 93 VAL A CA 1
ATOM 748 C C . VAL A 1 93 ? 1.472 -0.656 -0.682 1.00 86.50 93 VAL A C 1
ATOM 750 O O . VAL A 1 93 ? 1.627 -0.739 0.532 1.00 86.50 93 VAL A O 1
ATOM 753 N N . SER A 1 94 ? 1.543 0.502 -1.334 1.00 88.56 94 SER A N 1
ATOM 754 C CA . SER A 1 94 ? 1.623 1.822 -0.721 1.00 88.56 94 SER A CA 1
ATOM 755 C C . SER A 1 94 ? 0.344 2.589 -1.035 1.00 88.56 94 SER A C 1
ATOM 757 O O . SER A 1 94 ? 0.089 2.921 -2.192 1.00 88.56 94 SER A O 1
ATOM 759 N N . LEU A 1 95 ? -0.457 2.857 -0.008 1.00 91.56 95 LEU A N 1
ATOM 760 C CA . LEU A 1 95 ? -1.763 3.498 -0.115 1.00 91.56 95 LEU A CA 1
ATOM 761 C C . LEU A 1 95 ? -1.740 4.877 0.539 1.00 91.56 95 LEU A C 1
ATOM 763 O O . LEU A 1 95 ? -1.103 5.071 1.575 1.00 91.56 95 LEU A O 1
ATOM 767 N N . ARG A 1 96 ? -2.463 5.819 -0.066 1.00 92.62 96 ARG A N 1
ATOM 768 C CA . ARG A 1 96 ? -2.652 7.185 0.426 1.00 92.62 96 ARG A CA 1
ATOM 769 C C . ARG A 1 96 ? -4.109 7.381 0.839 1.00 92.62 96 ARG A C 1
ATOM 771 O O . ARG A 1 96 ? -5.016 6.919 0.145 1.00 92.62 96 ARG A O 1
ATOM 778 N N . GLY A 1 97 ? -4.336 8.027 1.975 1.00 93.94 97 GLY A N 1
ATOM 779 C CA . GLY A 1 97 ? -5.685 8.276 2.469 1.00 93.94 97 GLY A CA 1
ATOM 780 C C . GLY A 1 97 ? -5.725 8.839 3.880 1.00 93.94 97 GLY A C 1
ATOM 781 O O . GLY A 1 97 ? -4.693 9.103 4.489 1.00 93.94 97 GLY A O 1
ATOM 782 N N . ILE A 1 98 ? -6.930 8.999 4.419 1.00 93.62 98 ILE A N 1
ATOM 783 C CA . ILE A 1 98 ? -7.144 9.539 5.763 1.00 93.62 98 ILE A CA 1
ATOM 784 C C . ILE A 1 98 ? -7.119 8.410 6.792 1.00 93.62 98 ILE A C 1
ATOM 786 O O . ILE A 1 98 ? -7.917 7.469 6.705 1.00 93.62 98 ILE A O 1
ATOM 790 N N . LEU A 1 99 ? -6.244 8.523 7.793 1.00 91.94 99 LEU A N 1
ATOM 791 C CA . LEU A 1 99 ? -6.228 7.610 8.934 1.00 91.94 99 LEU A CA 1
ATOM 792 C C . LEU A 1 99 ? -7.439 7.879 9.830 1.00 91.94 99 LEU A C 1
ATOM 794 O O . LEU A 1 99 ? -7.635 8.996 10.306 1.00 91.94 99 LEU A O 1
ATOM 798 N N . ALA A 1 100 ? -8.228 6.848 10.109 1.00 90.44 100 ALA A N 1
ATOM 799 C CA . ALA A 1 100 ? -9.356 6.935 11.024 1.00 90.44 100 ALA A CA 1
ATOM 800 C C . ALA A 1 100 ? -9.342 5.775 12.024 1.00 90.44 100 ALA A C 1
ATOM 802 O O . ALA A 1 100 ? -9.069 4.628 11.667 1.00 90.44 100 ALA A O 1
ATOM 803 N N . GLU A 1 101 ? -9.689 6.075 13.272 1.00 89.19 101 GLU A N 1
ATOM 804 C CA . GLU A 1 101 ? -10.071 5.059 14.251 1.00 89.19 101 GLU A CA 1
ATOM 805 C C . GLU A 1 101 ? -11.563 4.750 14.094 1.00 89.19 101 GLU A C 1
ATOM 807 O O . GLU A 1 101 ? -12.389 5.639 13.866 1.00 89.19 101 GLU A O 1
ATOM 812 N N . GLN A 1 102 ? -11.901 3.471 14.192 1.00 88.81 102 GLN A N 1
ATOM 813 C CA . GLN A 1 102 ? -13.263 2.965 14.163 1.00 88.81 102 GLN A CA 1
ATOM 814 C C . GLN A 1 102 ? -13.565 2.218 15.461 1.00 88.81 102 GLN A C 1
ATOM 816 O O . GLN A 1 102 ? -12.696 1.557 16.038 1.00 88.81 102 GLN A O 1
ATOM 821 N N . LYS A 1 103 ? -14.834 2.290 15.890 1.00 87.38 103 LYS A N 1
ATOM 822 C CA . LYS A 1 103 ? -15.311 1.793 17.195 1.00 87.38 103 LYS A CA 1
ATOM 823 C C . LYS A 1 103 ? -14.508 2.389 18.366 1.00 87.38 103 LYS A C 1
ATOM 825 O O . LYS A 1 103 ? -13.899 3.441 18.236 1.00 87.38 103 LYS A O 1
ATOM 830 N N . SER A 1 104 ? -14.594 1.776 19.547 1.00 82.81 104 SER A N 1
ATOM 831 C CA . SER A 1 104 ? -13.898 2.216 20.758 1.00 82.81 104 SER A CA 1
ATOM 832 C C . SER A 1 104 ? -13.615 1.043 21.705 1.00 82.81 104 SER A C 1
ATOM 834 O O . SER A 1 104 ? -14.162 -0.056 21.559 1.00 82.81 104 SER A O 1
ATOM 836 N N . GLY A 1 105 ? -12.736 1.268 22.687 1.00 81.75 105 GLY A N 1
ATOM 837 C CA . GLY A 1 105 ? -12.394 0.276 23.709 1.00 81.75 105 GLY A CA 1
ATOM 838 C C . GLY A 1 105 ? -11.734 -0.979 23.127 1.00 81.75 105 GLY A C 1
ATOM 839 O O . GLY A 1 105 ? -10.878 -0.891 22.252 1.00 81.75 105 GLY A O 1
ATOM 840 N N . ALA A 1 106 ? -12.141 -2.158 23.601 1.00 81.25 106 ALA A N 1
ATOM 841 C CA . ALA A 1 106 ? -11.575 -3.443 23.176 1.00 81.25 106 ALA A CA 1
ATOM 842 C C . ALA A 1 106 ? -11.872 -3.815 21.710 1.00 81.25 106 ALA A C 1
ATOM 844 O O . ALA A 1 106 ? -11.285 -4.758 21.192 1.00 81.25 106 ALA A O 1
ATOM 845 N N . GLN A 1 107 ? -12.783 -3.096 21.047 1.00 84.00 107 GLN A N 1
ATOM 846 C CA . GLN A 1 107 ? -13.124 -3.313 19.640 1.00 84.00 107 GLN A CA 1
ATOM 847 C C . GLN A 1 107 ? -12.520 -2.256 18.711 1.00 84.00 107 GLN A C 1
ATOM 849 O O . GLN A 1 107 ? -12.918 -2.196 17.550 1.00 84.00 107 GLN A O 1
ATOM 854 N N . ARG A 1 108 ? -11.622 -1.397 19.212 1.00 86.00 108 ARG A N 1
ATOM 855 C CA . ARG A 1 108 ? -10.973 -0.366 18.396 1.00 86.00 108 ARG A CA 1
ATOM 856 C C . ARG A 1 108 ? -10.198 -1.003 17.241 1.00 86.00 108 ARG A C 1
ATOM 858 O O . ARG A 1 108 ? -9.496 -1.994 17.440 1.00 86.00 108 ARG A O 1
ATOM 865 N N . TYR A 1 109 ? -10.293 -0.415 16.057 1.00 88.62 109 TYR A N 1
ATOM 866 C CA . TYR A 1 109 ? -9.448 -0.767 14.920 1.00 88.62 109 TYR A CA 1
ATOM 867 C C . TYR A 1 109 ? -9.168 0.461 14.061 1.00 88.62 109 TYR A C 1
ATOM 869 O O . TYR A 1 109 ? -9.888 1.458 14.109 1.00 88.62 109 TYR A O 1
ATOM 877 N N . TRP A 1 110 ? -8.100 0.377 13.280 1.00 91.12 110 TRP A N 1
ATOM 878 C CA . TRP A 1 110 ? -7.616 1.468 12.448 1.00 91.12 110 TRP A CA 1
ATOM 879 C C . TRP A 1 110 ? -7.948 1.180 10.995 1.00 91.12 110 TRP A C 1
ATOM 881 O O . TRP A 1 110 ? -7.799 0.047 10.539 1.00 91.12 110 TRP A O 1
ATOM 891 N N . VAL A 1 111 ? -8.383 2.200 10.267 1.00 93.31 111 VAL A N 1
ATOM 892 C CA . VAL A 1 111 ? -8.604 2.121 8.824 1.00 93.31 111 VAL A CA 1
ATOM 893 C C . VAL A 1 111 ? -7.929 3.285 8.124 1.00 93.31 111 VAL A C 1
ATOM 895 O O . VAL A 1 111 ? -7.821 4.381 8.677 1.00 93.31 111 VAL A O 1
ATOM 898 N N . VAL A 1 112 ? -7.540 3.063 6.877 1.00 94.19 112 VAL A N 1
ATOM 899 C CA . VAL A 1 112 ? -7.260 4.142 5.932 1.00 94.19 112 VAL A CA 1
ATOM 900 C C . VAL A 1 112 ? -8.439 4.251 4.988 1.00 94.19 112 VAL A C 1
ATOM 902 O O . VAL A 1 112 ? -8.794 3.286 4.308 1.00 94.19 112 VAL A O 1
ATOM 905 N N . LYS A 1 113 ? -9.055 5.431 4.965 1.00 94.69 113 LYS A N 1
ATOM 906 C CA . LYS A 1 113 ? -10.054 5.802 3.964 1.00 94.69 113 LYS A CA 1
ATOM 907 C C . LYS A 1 113 ? -9.306 6.323 2.750 1.00 94.69 113 LYS A C 1
ATOM 909 O O . LYS A 1 113 ? -8.678 7.377 2.837 1.00 94.69 113 LYS A O 1
ATOM 914 N N . LEU A 1 114 ? -9.322 5.560 1.667 1.00 93.38 114 LEU A N 1
ATOM 915 C CA . LEU A 1 114 ? -8.559 5.885 0.470 1.00 93.38 114 LEU A CA 1
ATOM 916 C C . LEU A 1 114 ? -9.165 7.108 -0.219 1.00 93.38 114 LEU A C 1
ATOM 918 O O . LEU A 1 114 ? -10.385 7.192 -0.361 1.00 93.38 114 LEU A O 1
ATOM 922 N N . GLU A 1 115 ? -8.316 8.041 -0.655 1.00 87.75 115 GLU A N 1
ATOM 923 C CA . GLU A 1 115 ? -8.767 9.144 -1.517 1.00 87.75 115 GLU A CA 1
ATOM 924 C C . GLU A 1 115 ? -9.249 8.603 -2.867 1.00 87.75 115 GLU A C 1
ATOM 926 O O . GLU A 1 115 ? -10.283 9.015 -3.391 1.00 87.75 115 GLU A O 1
ATOM 931 N N . GLU A 1 116 ? -8.512 7.620 -3.388 1.00 87.06 116 GLU A N 1
ATOM 932 C CA . GLU A 1 116 ? -8.831 6.886 -4.603 1.00 87.06 116 GLU A CA 1
ATOM 933 C C . GLU A 1 116 ? -9.030 5.401 -4.259 1.00 87.06 116 GLU A C 1
ATOM 935 O O . GLU A 1 116 ? -8.072 4.725 -3.869 1.00 87.06 116 GLU A O 1
ATOM 940 N N . PRO A 1 117 ? -10.261 4.867 -4.377 1.00 89.94 117 PRO A N 1
ATOM 941 C CA . PRO A 1 117 ? -10.524 3.452 -4.144 1.00 89.94 117 PRO A CA 1
ATOM 942 C C . PRO A 1 117 ? -9.696 2.546 -5.061 1.00 89.94 117 PRO A C 1
ATOM 944 O O . PRO A 1 117 ? -9.460 2.863 -6.230 1.00 89.94 117 PRO A O 1
ATOM 947 N N . LEU A 1 118 ? -9.308 1.371 -4.562 1.00 88.25 118 LEU A N 1
ATOM 948 C CA . LEU A 1 118 ? -8.564 0.399 -5.366 1.00 88.25 118 LEU A CA 1
ATOM 949 C C . LEU A 1 118 ? -9.400 -0.070 -6.560 1.00 88.25 118 LEU A C 1
ATOM 951 O O . LEU A 1 118 ? -10.530 -0.531 -6.415 1.00 88.25 118 LEU A O 1
ATOM 955 N N . THR A 1 119 ? -8.833 0.014 -7.760 1.00 85.19 119 THR A N 1
ATOM 956 C CA . THR A 1 119 ? -9.560 -0.286 -9.003 1.00 85.19 119 THR A CA 1
ATOM 957 C C . THR A 1 119 ? -9.796 -1.778 -9.214 1.00 85.19 119 THR A C 1
ATOM 959 O O . THR A 1 119 ? -10.796 -2.159 -9.819 1.00 85.19 119 THR A O 1
ATOM 962 N N . CYS A 1 120 ? -8.890 -2.627 -8.726 1.00 86.56 120 CYS A N 1
ATOM 963 C CA . CYS A 1 120 ? -9.042 -4.073 -8.778 1.00 86.56 120 CYS A CA 1
ATOM 964 C C . CYS A 1 120 ? -8.236 -4.761 -7.676 1.00 86.56 120 CYS A C 1
ATOM 966 O O . CYS A 1 120 ? -7.022 -4.559 -7.571 1.00 86.56 120 CYS A O 1
ATOM 968 N N . VAL A 1 121 ? -8.903 -5.636 -6.924 1.00 88.12 121 VAL A N 1
ATOM 969 C CA . VAL A 1 121 ? -8.266 -6.600 -6.027 1.00 88.12 121 VAL A CA 1
ATOM 970 C C . VAL A 1 121 ? -8.805 -7.983 -6.365 1.00 88.12 121 VAL A C 1
ATOM 972 O O . VAL A 1 121 ? -10.013 -8.180 -6.460 1.00 88.12 121 VAL A O 1
ATOM 975 N N . GLN A 1 122 ? -7.902 -8.922 -6.606 1.00 87.25 122 GLN A N 1
ATOM 976 C CA . GLN A 1 122 ? -8.225 -10.300 -6.916 1.00 87.25 122 GLN A CA 1
ATOM 977 C C . GLN A 1 122 ? -8.784 -10.990 -5.667 1.00 87.25 122 GLN A C 1
ATOM 979 O O . GLN A 1 122 ? -8.230 -10.832 -4.583 1.00 87.25 122 GLN A O 1
ATOM 984 N N . ASP A 1 123 ? -9.868 -11.749 -5.841 1.00 85.88 123 ASP A N 1
ATOM 985 C CA . ASP A 1 123 ? -10.487 -12.602 -4.815 1.00 85.88 123 ASP A CA 1
ATOM 986 C C . ASP A 1 123 ? -11.036 -11.866 -3.569 1.00 85.88 123 ASP A C 1
ATOM 988 O O . ASP A 1 123 ? -11.497 -12.506 -2.626 1.00 85.88 123 ASP A O 1
ATOM 992 N N . ALA A 1 124 ? -11.060 -10.527 -3.576 1.00 85.50 124 ALA A N 1
ATOM 993 C CA . ALA A 1 124 ? -11.664 -9.732 -2.511 1.00 85.50 124 ALA A CA 1
ATOM 994 C C . ALA A 1 124 ? -13.191 -9.900 -2.460 1.00 85.50 124 ALA A C 1
ATOM 996 O O . ALA A 1 124 ? -13.856 -10.013 -3.494 1.00 85.50 124 ALA A O 1
ATOM 997 N N . ASP A 1 125 ? -13.763 -9.860 -1.254 1.00 83.81 125 ASP A N 1
ATOM 998 C CA . ASP A 1 125 ? -15.216 -9.858 -1.088 1.00 83.81 125 ASP A CA 1
ATOM 999 C C . ASP A 1 125 ? -15.814 -8.508 -1.518 1.00 83.81 125 ASP A C 1
ATOM 1001 O O . ASP A 1 125 ? -15.705 -7.494 -0.827 1.00 83.81 125 ASP A O 1
ATOM 1005 N N . MET A 1 126 ? -16.473 -8.515 -2.677 1.00 85.50 126 MET A N 1
ATOM 1006 C CA . MET A 1 126 ? -17.103 -7.341 -3.285 1.00 85.50 126 MET A CA 1
ATOM 1007 C C . MET A 1 126 ? -18.572 -7.153 -2.870 1.00 85.50 126 MET A C 1
ATOM 1009 O O . MET A 1 126 ? -19.263 -6.311 -3.446 1.00 85.50 126 MET A O 1
ATOM 1013 N N . GLN A 1 127 ? -19.0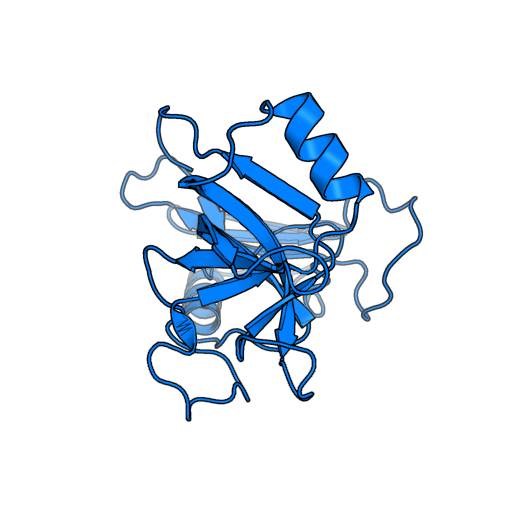96 -7.947 -1.926 1.00 82.06 127 GLN A N 1
ATOM 1014 C CA . GLN A 1 127 ? -20.505 -7.861 -1.517 1.00 82.06 127 GLN A CA 1
ATOM 1015 C C . GLN A 1 127 ? -20.815 -6.621 -0.672 1.00 82.06 127 GLN A C 1
ATOM 1017 O O . GLN A 1 127 ? -21.971 -6.200 -0.601 1.00 82.06 127 GLN A O 1
ATOM 1022 N N . THR A 1 128 ? -19.806 -6.024 -0.034 1.00 74.12 128 THR A N 1
ATOM 1023 C CA . THR A 1 128 ? -19.971 -4.793 0.746 1.00 74.12 128 THR A CA 1
ATOM 1024 C C . THR A 1 128 ? -19.861 -3.553 -0.145 1.00 74.12 128 THR A C 1
ATOM 1026 O O . THR A 1 128 ? -19.031 -3.475 -1.052 1.00 74.12 128 THR A O 1
ATOM 1029 N N . ALA A 1 129 ? -20.720 -2.559 0.101 1.00 75.62 129 ALA A N 1
ATOM 1030 C CA . ALA A 1 129 ? -20.563 -1.246 -0.518 1.00 75.62 129 ALA A CA 1
ATOM 1031 C C . ALA A 1 129 ? -19.231 -0.629 -0.059 1.00 75.62 129 ALA A C 1
ATOM 1033 O O . ALA A 1 129 ? -18.852 -0.782 1.100 1.00 75.62 129 ALA A O 1
ATOM 1034 N N . ASP A 1 130 ? -18.525 0.041 -0.971 1.00 81.44 130 ASP A N 1
ATOM 1035 C CA . ASP A 1 130 ? -17.215 0.659 -0.720 1.00 81.44 130 ASP A CA 1
ATOM 1036 C C . ASP A 1 130 ? -16.115 -0.319 -0.251 1.00 81.44 130 ASP A C 1
ATOM 1038 O O . ASP A 1 130 ? -15.151 0.096 0.399 1.00 81.44 130 ASP A O 1
ATOM 1042 N N . TRP A 1 131 ? -16.217 -1.609 -0.613 1.00 85.69 131 TRP A N 1
ATOM 1043 C CA . TRP A 1 131 ? -15.252 -2.671 -0.265 1.00 85.69 131 TRP A CA 1
ATOM 1044 C C . TRP A 1 131 ? -13.787 -2.318 -0.580 1.00 85.69 131 TRP A C 1
ATOM 1046 O O . TRP A 1 131 ? -12.869 -2.809 0.072 1.00 85.69 131 TRP A O 1
ATOM 1056 N N . ASN A 1 132 ? -13.570 -1.466 -1.584 1.00 87.94 132 ASN A N 1
ATOM 1057 C CA . ASN A 1 132 ? -12.271 -1.018 -2.079 1.00 87.94 132 ASN A CA 1
ATOM 1058 C C . ASN A 1 132 ? -11.892 0.406 -1.642 1.00 87.94 132 ASN A C 1
ATOM 1060 O O . ASN A 1 132 ? -10.836 0.890 -2.045 1.00 87.94 132 ASN A O 1
ATOM 1064 N N . GLY A 1 133 ? -12.748 1.096 -0.884 1.00 91.38 133 GLY A N 1
ATOM 1065 C CA . GLY A 1 133 ? -12.534 2.475 -0.433 1.00 91.38 133 GLY A CA 1
ATOM 1066 C C . GLY A 1 133 ? -11.962 2.579 0.981 1.00 91.38 133 GLY A C 1
ATOM 1067 O O . GLY A 1 133 ? -11.499 3.646 1.384 1.00 91.38 133 GLY A O 1
ATOM 1068 N N . GLN A 1 134 ? -11.986 1.489 1.750 1.00 92.88 134 GLN A N 1
ATOM 1069 C CA . GLN A 1 134 ? -11.447 1.442 3.107 1.00 92.88 134 GLN A CA 1
ATOM 1070 C C . GLN A 1 134 ? -10.630 0.178 3.322 1.00 92.88 134 GLN A C 1
ATOM 1072 O O . GLN A 1 134 ? -11.052 -0.919 2.963 1.00 92.88 134 GLN A O 1
ATOM 1077 N N . VAL A 1 135 ? -9.473 0.346 3.955 1.00 93.69 135 VAL A N 1
ATOM 1078 C CA . VAL A 1 135 ? -8.553 -0.752 4.244 1.00 93.69 135 VAL A CA 1
ATOM 1079 C C . VAL A 1 135 ? -8.224 -0.739 5.729 1.00 93.69 135 VAL A C 1
ATOM 1081 O O . VAL A 1 135 ? -7.763 0.276 6.254 1.00 93.69 135 VAL A O 1
ATOM 1084 N N . GLN A 1 136 ? -8.483 -1.847 6.420 1.00 93.81 136 GLN A N 1
ATOM 1085 C CA . GLN A 1 136 ? -8.130 -2.007 7.828 1.00 93.81 136 GLN A CA 1
ATOM 1086 C C . GLN A 1 136 ? -6.619 -2.168 7.970 1.00 93.81 136 GLN A C 1
ATOM 1088 O O . GLN A 1 136 ? -5.986 -2.881 7.200 1.00 93.81 136 GLN A O 1
ATOM 1093 N N . LEU A 1 137 ? -6.042 -1.533 8.983 1.00 93.00 137 LEU A N 1
ATOM 1094 C CA . LEU A 1 137 ? -4.637 -1.685 9.332 1.00 93.00 137 LEU A CA 1
ATOM 1095 C C . LEU A 1 137 ? -4.500 -2.627 10.529 1.00 93.00 137 LEU A C 1
ATOM 1097 O O . LEU A 1 137 ? -5.037 -2.355 11.608 1.00 93.00 137 LEU A O 1
ATOM 1101 N N . LEU A 1 138 ? -3.737 -3.704 10.363 1.00 89.94 138 LEU A N 1
ATOM 1102 C CA . LEU A 1 138 ? -3.230 -4.506 11.473 1.00 89.94 138 LEU A CA 1
ATOM 1103 C C . LEU A 1 138 ? -1.961 -3.848 12.002 1.00 89.94 138 LEU A C 1
ATOM 1105 O O . LEU A 1 138 ? -0.840 -4.151 11.596 1.00 89.94 138 LEU A O 1
ATOM 1109 N N . LEU A 1 139 ? -2.167 -2.890 12.902 1.00 84.81 139 LEU A N 1
ATOM 1110 C CA . LEU A 1 139 ? -1.088 -2.206 13.598 1.00 84.81 139 LEU A CA 1
ATOM 1111 C C . LEU A 1 139 ? -0.726 -2.973 14.868 1.00 84.81 139 LEU A C 1
ATOM 1113 O O . LEU A 1 139 ? -1.592 -3.239 15.702 1.00 84.81 139 LEU A O 1
ATOM 1117 N N . SER A 1 140 ? 0.559 -3.283 15.034 1.00 77.81 140 SER A N 1
ATOM 1118 C CA . SER A 1 140 ? 1.092 -3.669 16.338 1.00 77.81 140 SER A CA 1
ATOM 1119 C C . SER A 1 140 ? 1.220 -2.438 17.239 1.00 77.81 140 SER A C 1
ATOM 1121 O O . SER A 1 140 ? 1.370 -1.312 16.750 1.00 77.81 140 SER A O 1
ATOM 1123 N N . ASP A 1 141 ? 1.211 -2.648 18.557 1.00 76.00 141 ASP A N 1
ATOM 1124 C CA . ASP A 1 141 ? 1.421 -1.564 19.526 1.00 76.00 141 ASP A CA 1
ATOM 1125 C C . ASP A 1 141 ? 2.756 -0.837 19.273 1.00 76.00 141 ASP A C 1
ATOM 1127 O O . ASP A 1 141 ? 2.812 0.389 19.330 1.00 76.00 141 ASP A O 1
ATOM 1131 N N . GLU A 1 142 ? 3.798 -1.570 18.863 1.00 78.38 142 GLU A N 1
ATOM 1132 C CA . GLU A 1 142 ? 5.105 -1.006 18.498 1.00 78.38 142 GLU A CA 1
ATOM 1133 C C . GLU A 1 142 ? 5.016 -0.008 17.332 1.00 78.38 142 GLU A C 1
ATOM 1135 O O . GLU A 1 142 ? 5.629 1.060 17.372 1.00 78.38 142 GLU A O 1
ATOM 1140 N N . ILE A 1 143 ? 4.253 -0.328 16.281 1.00 77.69 143 ILE A N 1
ATOM 1141 C CA . ILE A 1 143 ? 4.109 0.560 15.118 1.00 77.69 143 ILE A CA 1
ATOM 1142 C C . ILE A 1 143 ? 3.369 1.830 15.524 1.00 77.69 143 ILE A C 1
ATOM 1144 O O . ILE A 1 143 ? 3.790 2.923 15.146 1.00 77.69 143 ILE A O 1
ATOM 1148 N N . ILE A 1 144 ? 2.313 1.702 16.330 1.00 74.88 144 ILE A N 1
ATOM 1149 C CA . ILE A 1 144 ? 1.563 2.849 16.852 1.00 74.88 144 ILE A CA 1
ATOM 1150 C C . ILE A 1 144 ? 2.478 3.744 17.692 1.00 74.88 144 ILE A C 1
ATOM 1152 O O . ILE A 1 144 ? 2.497 4.956 17.490 1.00 74.88 144 ILE A O 1
ATOM 1156 N N . GLU A 1 145 ? 3.259 3.171 18.607 1.00 76.56 145 GLU A N 1
ATOM 1157 C CA . GLU A 1 145 ? 4.193 3.926 19.446 1.00 76.56 145 GLU A CA 1
ATOM 1158 C C . GLU A 1 145 ? 5.270 4.629 18.618 1.00 76.56 145 GLU A C 1
ATOM 1160 O O . GLU A 1 145 ? 5.500 5.824 18.801 1.00 76.56 145 GLU A O 1
ATOM 1165 N N . ARG A 1 146 ? 5.891 3.932 17.660 1.00 78.12 146 ARG A N 1
ATOM 1166 C CA . ARG A 1 146 ? 6.893 4.525 16.760 1.00 78.12 146 ARG A CA 1
ATOM 1167 C C . ARG A 1 146 ? 6.328 5.703 15.979 1.00 78.12 146 ARG A C 1
ATOM 1169 O O . ARG A 1 146 ? 6.969 6.747 15.890 1.00 78.12 146 ARG A O 1
ATOM 1176 N N . VAL A 1 147 ? 5.132 5.531 15.426 1.00 75.88 147 VAL A N 1
ATOM 1177 C CA . VAL A 1 147 ? 4.432 6.562 14.660 1.00 75.88 147 VAL A CA 1
ATOM 1178 C C . VAL A 1 147 ? 4.123 7.775 15.543 1.00 75.88 147 VAL A C 1
ATOM 1180 O O . VAL A 1 147 ? 4.406 8.901 15.136 1.00 75.88 147 VAL A O 1
ATOM 1183 N N . LYS A 1 148 ? 3.642 7.560 16.773 1.00 76.88 148 LYS A N 1
ATOM 1184 C CA . LYS A 1 148 ? 3.390 8.633 17.747 1.00 76.88 148 LYS A CA 1
ATOM 1185 C C . LYS A 1 148 ? 4.653 9.384 18.147 1.00 76.88 148 LYS A C 1
ATOM 1187 O O . LYS A 1 148 ? 4.656 10.609 18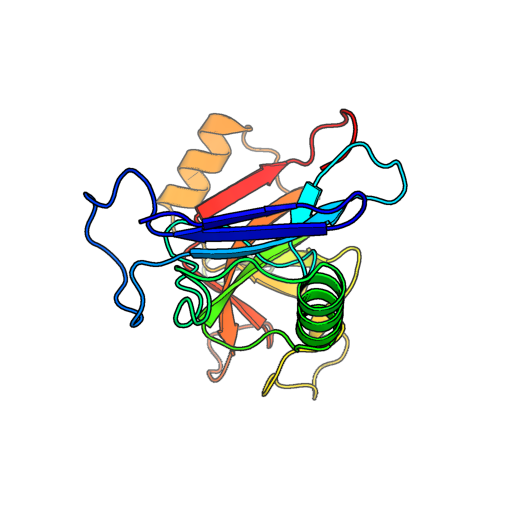.182 1.00 76.88 148 LYS A O 1
ATOM 1192 N N . VAL A 1 149 ? 5.744 8.669 18.414 1.00 78.38 149 VAL A N 1
ATOM 1193 C CA . VAL A 1 149 ? 7.038 9.284 18.749 1.00 78.38 149 VAL A CA 1
ATOM 1194 C C . VAL A 1 149 ? 7.555 10.134 17.589 1.00 78.38 149 VAL A C 1
ATOM 1196 O O . VAL A 1 149 ? 8.109 11.208 17.813 1.00 78.38 149 VAL A O 1
ATOM 1199 N N . GLN A 1 150 ? 7.389 9.662 16.353 1.00 77.50 150 GLN A N 1
ATOM 1200 C CA . GLN A 1 150 ? 7.957 10.314 15.178 1.00 77.50 150 GLN A CA 1
ATOM 1201 C C . GLN A 1 150 ? 7.125 11.500 14.671 1.00 77.50 150 GLN A C 1
ATOM 1203 O O . GLN A 1 150 ? 7.705 12.480 14.204 1.00 77.50 150 GLN A O 1
ATOM 1208 N N . TYR A 1 151 ? 5.795 11.419 14.742 1.00 75.38 151 TYR A N 1
ATOM 1209 C CA . TYR A 1 151 ? 4.888 12.389 14.115 1.00 75.38 151 TYR A CA 1
ATOM 1210 C C . TYR A 1 151 ? 3.903 13.056 15.092 1.00 75.38 151 TYR A C 1
ATOM 1212 O O . TYR A 1 151 ? 3.146 13.931 14.679 1.00 75.38 151 TYR A O 1
ATOM 1220 N N . GLY A 1 152 ? 3.942 12.701 16.379 1.00 71.44 152 GLY A N 1
ATOM 1221 C CA . GLY A 1 152 ? 3.054 13.221 17.423 1.00 71.44 152 GLY A CA 1
ATOM 1222 C C . GLY A 1 152 ? 1.795 12.374 17.629 1.00 71.44 152 GLY A C 1
ATOM 1223 O O . GLY A 1 152 ? 1.528 11.430 16.892 1.00 71.44 152 GLY A O 1
ATOM 1224 N N . ASP A 1 153 ? 0.997 12.711 18.644 1.00 69.19 153 ASP A N 1
ATOM 1225 C CA . ASP A 1 153 ? -0.229 11.969 18.989 1.00 69.19 153 ASP A CA 1
ATOM 1226 C C . ASP A 1 153 ? -1.409 12.222 18.019 1.00 69.19 153 ASP A C 1
ATOM 1228 O O . ASP A 1 153 ? -2.418 11.518 18.079 1.00 69.19 153 ASP A O 1
ATOM 1232 N N . ASP A 1 154 ? -1.270 13.173 17.086 1.00 70.06 154 ASP A N 1
ATOM 1233 C CA . ASP A 1 154 ? -2.373 13.750 16.302 1.00 70.06 154 ASP A CA 1
ATOM 1234 C C . ASP A 1 154 ? -2.542 13.187 14.873 1.00 70.06 154 ASP A C 1
ATOM 1236 O O . ASP A 1 154 ? -3.209 13.817 14.056 1.00 70.06 154 ASP A O 1
ATOM 1240 N N . LEU A 1 155 ? -1.998 12.010 14.517 1.00 79.62 155 LEU A N 1
ATOM 1241 C CA . LEU A 1 155 ? -2.193 11.460 13.150 1.00 79.62 155 LEU A CA 1
ATOM 1242 C C . LEU A 1 155 ? -3.648 11.092 12.825 1.00 79.62 155 LEU A C 1
ATOM 1244 O O . LEU A 1 155 ? -3.989 10.851 11.666 1.00 79.62 155 LEU A O 1
ATOM 1248 N N . LEU A 1 156 ? -4.506 10.996 13.837 1.00 84.62 156 LEU A N 1
ATOM 1249 C CA . LEU A 1 156 ? -5.923 10.741 13.635 1.00 84.62 156 LEU A CA 1
ATOM 1250 C C . LEU A 1 156 ? -6.553 11.833 12.770 1.00 84.62 156 LEU A C 1
ATOM 1252 O O . LEU A 1 156 ? -6.447 13.019 13.067 1.00 84.62 156 LEU A O 1
ATOM 1256 N N . ASN A 1 157 ? -7.275 11.412 11.735 1.00 86.50 157 ASN A N 1
ATOM 1257 C CA . ASN A 1 157 ? -7.892 12.277 10.730 1.00 86.50 157 ASN A CA 1
ATOM 1258 C C . ASN A 1 157 ? -6.895 13.068 9.872 1.00 86.50 157 ASN A C 1
ATOM 1260 O O . ASN A 1 157 ? -7.306 13.988 9.166 1.00 86.50 157 ASN A O 1
ATOM 1264 N N . GLN A 1 158 ? -5.611 12.707 9.899 1.00 88.94 158 GLN A N 1
ATOM 1265 C CA . GLN A 1 158 ? -4.630 13.228 8.960 1.00 88.94 158 GLN A CA 1
ATOM 1266 C C . GLN A 1 158 ? -4.532 12.345 7.727 1.00 88.94 158 GLN A C 1
ATOM 1268 O O . GLN A 1 158 ? -4.799 11.138 7.754 1.00 88.94 158 GLN A O 1
ATOM 1273 N N . GLU A 1 159 ? -4.111 12.976 6.641 1.00 91.81 159 GLU A N 1
ATOM 1274 C CA . GLU A 1 159 ? -3.721 12.267 5.446 1.00 91.81 159 GLU A CA 1
ATOM 1275 C C . GLU A 1 159 ? -2.374 11.576 5.656 1.00 91.81 159 GLU A C 1
ATOM 1277 O O . GLU A 1 159 ? -1.406 12.189 6.109 1.00 91.81 159 GLU A O 1
ATOM 1282 N N . ILE A 1 160 ? -2.311 10.290 5.331 1.00 90.44 160 ILE A N 1
ATOM 1283 C CA . ILE A 1 160 ? -1.134 9.454 5.509 1.00 90.44 160 ILE A CA 1
ATOM 1284 C C . ILE A 1 160 ? -0.805 8.676 4.238 1.00 90.44 160 ILE A C 1
ATOM 1286 O O . ILE A 1 160 ? -1.662 8.405 3.396 1.00 90.44 160 ILE A O 1
ATOM 1290 N N . VAL A 1 161 ? 0.452 8.253 4.154 1.00 90.12 161 VAL A N 1
ATOM 1291 C CA . VAL A 1 161 ? 0.887 7.157 3.293 1.00 90.12 161 VAL A CA 1
ATOM 1292 C C . VAL A 1 161 ? 1.210 5.962 4.179 1.00 90.12 161 VAL A C 1
ATOM 1294 O O . VAL A 1 161 ? 2.037 6.065 5.092 1.00 90.12 161 VAL A O 1
ATOM 1297 N N . VAL A 1 162 ? 0.581 4.826 3.891 1.00 90.19 162 VAL A N 1
ATOM 1298 C CA . VAL A 1 162 ? 0.832 3.544 4.552 1.00 90.19 162 VAL A CA 1
ATOM 1299 C C . VAL A 1 162 ? 1.365 2.533 3.542 1.00 90.19 162 VAL A C 1
ATOM 1301 O O . VAL A 1 162 ? 0.856 2.435 2.431 1.00 90.19 162 VAL A O 1
ATOM 1304 N N . THR A 1 163 ? 2.394 1.777 3.912 1.00 88.25 163 THR A N 1
ATOM 1305 C CA . THR A 1 163 ? 2.937 0.680 3.107 1.00 88.25 163 THR A CA 1
ATOM 1306 C C . THR A 1 163 ? 2.931 -0.606 3.921 1.00 88.25 163 THR A C 1
ATOM 1308 O O . THR A 1 163 ? 3.504 -0.635 5.012 1.00 88.25 163 THR A O 1
ATOM 1311 N N . GLY A 1 164 ? 2.320 -1.656 3.381 1.00 87.50 164 GLY A N 1
ATOM 1312 C CA . GLY A 1 164 ? 2.203 -2.971 4.014 1.00 87.50 164 GLY A CA 1
ATOM 1313 C C . GLY A 1 164 ? 1.738 -4.039 3.028 1.00 87.50 164 GLY A C 1
ATOM 1314 O O . GLY A 1 164 ? 1.517 -3.741 1.851 1.00 87.50 164 GLY A O 1
ATOM 1315 N N . ASP A 1 165 ? 1.596 -5.264 3.514 1.00 87.25 165 ASP A N 1
ATOM 1316 C CA . ASP A 1 165 ? 1.187 -6.419 2.719 1.00 87.25 165 ASP A CA 1
ATOM 1317 C C . ASP A 1 165 ? -0.329 -6.586 2.742 1.00 87.25 165 ASP A C 1
ATOM 1319 O O . ASP A 1 165 ? -0.974 -6.414 3.777 1.00 87.25 165 ASP A O 1
ATOM 1323 N N . VAL A 1 166 ? -0.900 -6.921 1.589 1.00 88.50 166 VAL A N 1
ATOM 1324 C CA . VAL A 1 166 ? -2.337 -7.146 1.438 1.00 88.50 166 VAL A CA 1
ATOM 1325 C C . VAL A 1 166 ? -2.715 -8.510 1.995 1.00 88.50 166 VAL A C 1
ATOM 1327 O O . VAL A 1 166 ? -2.227 -9.535 1.524 1.00 88.50 166 VAL A O 1
ATOM 1330 N N . LEU A 1 167 ? -3.662 -8.513 2.924 1.00 89.81 167 LEU A N 1
ATOM 1331 C CA . LEU A 1 167 ? -4.339 -9.691 3.443 1.00 89.81 167 LEU A CA 1
ATOM 1332 C C . LEU A 1 167 ? -5.831 -9.601 3.093 1.00 89.81 167 LEU A C 1
ATOM 1334 O O . LEU A 1 167 ? -6.463 -8.555 3.283 1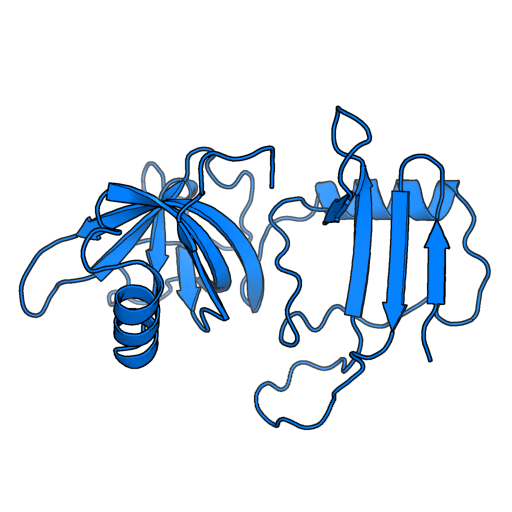.00 89.81 167 LEU A O 1
ATOM 1338 N N . LEU A 1 168 ? -6.405 -10.690 2.577 1.00 88.31 168 LEU A N 1
ATOM 1339 C CA . LEU A 1 168 ? -7.844 -10.777 2.338 1.00 88.31 168 LEU A CA 1
ATOM 1340 C C . LEU A 1 168 ? -8.555 -11.187 3.629 1.00 88.31 168 LEU A C 1
ATOM 1342 O O . LEU A 1 168 ? -8.214 -12.182 4.268 1.00 88.31 168 LEU A O 1
ATOM 1346 N N . ALA A 1 169 ? -9.569 -10.419 4.014 1.00 82.75 169 ALA A N 1
ATOM 1347 C CA . ALA A 1 169 ? -10.365 -10.698 5.200 1.00 82.75 169 ALA A CA 1
ATOM 1348 C C . ALA A 1 169 ? -11.314 -11.880 4.960 1.00 82.75 169 ALA A C 1
ATOM 1350 O O . ALA A 1 169 ? -12.462 -11.705 4.558 1.00 82.75 169 ALA A O 1
ATOM 1351 N N . LEU A 1 170 ? -10.832 -13.097 5.212 1.00 68.94 170 LEU A N 1
ATOM 1352 C CA . LEU A 1 170 ? -11.624 -14.326 5.070 1.00 68.94 170 LEU A CA 1
ATOM 1353 C C . LEU A 1 170 ? -12.344 -14.744 6.368 1.00 68.94 170 LEU A C 1
ATOM 1355 O O . LEU A 1 170 ? -13.136 -15.687 6.351 1.00 68.94 170 LEU A O 1
ATOM 1359 N N . SER A 1 171 ? -12.083 -14.068 7.494 1.00 65.12 171 SER A N 1
ATOM 1360 C CA . SER A 1 171 ? -12.702 -14.341 8.799 1.00 65.12 171 SER A CA 1
ATOM 1361 C C . SER A 1 171 ? -13.565 -13.174 9.292 1.00 65.12 171 SER A C 1
ATOM 1363 O O . SER A 1 171 ? -13.396 -12.027 8.882 1.00 65.12 171 SER A O 1
ATOM 1365 N N . SER A 1 172 ? -14.469 -13.459 10.236 1.00 63.19 172 SER A N 1
ATOM 1366 C CA . SER A 1 172 ? -15.317 -12.458 10.904 1.00 63.19 172 SER A CA 1
ATOM 1367 C C . SER A 1 172 ? -14.559 -11.486 11.816 1.00 63.19 172 SER A C 1
ATOM 1369 O O . SER A 1 172 ? -15.171 -10.572 12.368 1.00 63.19 172 SER A O 1
ATOM 1371 N N . ASP A 1 173 ? -13.259 -11.702 12.017 1.00 69.94 173 ASP A N 1
ATOM 1372 C CA . ASP A 1 173 ? -12.427 -10.885 12.906 1.00 69.94 173 ASP A CA 1
ATOM 1373 C C . ASP A 1 173 ? -11.942 -9.595 12.223 1.00 69.94 173 ASP A C 1
ATOM 1375 O O . ASP A 1 173 ? -11.435 -8.681 12.879 1.00 69.94 173 ASP A O 1
ATOM 1379 N N . HIS A 1 174 ? -12.133 -9.502 10.908 1.00 80.75 174 HIS A N 1
ATOM 1380 C CA . HIS A 1 174 ? -11.815 -8.338 10.098 1.00 80.75 174 HIS A CA 1
ATOM 1381 C C . HIS A 1 174 ? -13.089 -7.583 9.715 1.00 80.75 174 HIS A C 1
ATOM 1383 O O . HIS A 1 174 ? -14.126 -8.169 9.406 1.00 80.75 174 HIS A O 1
ATOM 1389 N N . TYR A 1 175 ? -13.010 -6.255 9.745 1.00 80.44 175 TYR A N 1
ATOM 1390 C CA . TYR A 1 175 ? -14.157 -5.367 9.547 1.00 80.44 175 TYR A CA 1
ATOM 1391 C C . TYR A 1 175 ? -14.223 -4.763 8.143 1.00 80.44 175 TYR A C 1
ATOM 1393 O O . TYR A 1 175 ? -15.223 -4.134 7.798 1.00 80.44 175 TYR A O 1
ATOM 1401 N N . THR A 1 176 ? -13.174 -4.943 7.343 1.00 84.56 176 THR A N 1
ATOM 1402 C CA . THR A 1 176 ? -13.117 -4.564 5.928 1.00 84.56 176 THR A CA 1
ATOM 1403 C C . THR A 1 176 ? -12.650 -5.763 5.102 1.00 84.56 176 THR A C 1
ATOM 1405 O O . THR A 1 176 ? -11.829 -6.530 5.599 1.00 84.56 176 THR A O 1
ATOM 1408 N N . PRO A 1 177 ? -13.095 -5.915 3.839 1.00 86.44 177 PRO A N 1
ATOM 1409 C CA . PRO A 1 177 ? -12.653 -7.004 2.953 1.00 86.44 177 PRO A CA 1
ATOM 1410 C C . PRO A 1 177 ? -11.143 -7.023 2.688 1.00 86.44 177 PRO A C 1
ATOM 1412 O O . PRO A 1 177 ? -10.573 -8.060 2.351 1.00 86.44 177 PRO A O 1
ATOM 1415 N N . LEU A 1 178 ? -10.503 -5.861 2.838 1.00 91.06 178 LEU A N 1
ATOM 1416 C CA . LEU A 1 178 ? -9.082 -5.646 2.616 1.00 91.06 178 LEU A CA 1
ATOM 1417 C C . LEU A 1 178 ? -8.402 -5.241 3.912 1.00 91.06 178 LEU A C 1
ATOM 1419 O O . LEU A 1 178 ? -8.860 -4.325 4.602 1.00 91.06 178 LEU A O 1
ATOM 1423 N N . VAL A 1 179 ? -7.283 -5.886 4.204 1.00 92.69 179 VAL A N 1
ATOM 1424 C CA . VAL A 1 179 ? -6.474 -5.633 5.387 1.00 92.69 179 VAL A CA 1
ATOM 1425 C C . VAL A 1 179 ? -5.032 -5.397 4.948 1.00 92.69 179 VAL A C 1
ATOM 1427 O O . VAL A 1 179 ? -4.548 -6.052 4.028 1.00 92.69 179 VAL A O 1
ATOM 1430 N N . LEU A 1 180 ? -4.345 -4.458 5.594 1.00 91.75 180 LEU A N 1
ATOM 1431 C CA . LEU A 1 180 ? -2.895 -4.339 5.511 1.00 91.75 180 LEU A CA 1
ATOM 1432 C C . LEU A 1 180 ? -2.255 -4.849 6.789 1.00 91.75 180 LEU A C 1
ATOM 1434 O O . LEU A 1 180 ? -2.565 -4.373 7.884 1.00 91.75 180 LEU A O 1
ATOM 1438 N N . GLU A 1 181 ? -1.320 -5.768 6.627 1.00 88.44 181 GLU A N 1
ATOM 1439 C CA . GLU A 1 181 ? -0.443 -6.253 7.683 1.00 88.44 181 GLU A CA 1
ATOM 1440 C C . GLU A 1 181 ? 1.019 -5.936 7.367 1.00 88.44 181 GLU A C 1
ATOM 1442 O O . GLU A 1 181 ? 1.329 -5.314 6.350 1.00 88.44 181 GLU A O 1
ATOM 1447 N N . ASN A 1 182 ? 1.925 -6.316 8.271 1.00 84.38 182 ASN A N 1
ATOM 1448 C CA . ASN A 1 182 ? 3.366 -6.102 8.107 1.00 84.38 182 ASN A CA 1
ATOM 1449 C C . ASN A 1 182 ? 3.705 -4.650 7.723 1.00 84.38 182 ASN A C 1
ATOM 1451 O O . ASN A 1 182 ? 4.512 -4.400 6.830 1.00 84.38 182 ASN A O 1
ATOM 1455 N N . ILE A 1 183 ? 3.055 -3.674 8.371 1.00 84.94 183 ILE A N 1
ATOM 1456 C CA . ILE A 1 183 ? 3.209 -2.259 8.016 1.00 84.94 183 ILE A CA 1
ATOM 1457 C C . ILE A 1 183 ? 4.674 -1.829 8.192 1.00 84.94 183 ILE A C 1
ATOM 1459 O O . ILE A 1 183 ? 5.196 -1.756 9.304 1.00 84.94 183 ILE A O 1
ATOM 1463 N N . VAL A 1 184 ? 5.339 -1.500 7.084 1.00 80.62 184 VAL A N 1
ATOM 1464 C CA . VAL A 1 184 ? 6.748 -1.064 7.060 1.00 80.62 184 VAL A CA 1
ATOM 1465 C C . VAL A 1 184 ? 6.908 0.447 7.037 1.00 80.62 184 VAL A C 1
ATOM 1467 O O . VAL A 1 184 ? 7.969 0.969 7.387 1.00 80.62 184 VAL A O 1
ATOM 1470 N N . LYS A 1 185 ? 5.864 1.161 6.614 1.00 83.38 185 LYS A N 1
ATOM 1471 C CA . LYS A 1 185 ? 5.838 2.619 6.544 1.00 83.38 185 LYS A CA 1
ATOM 1472 C C . LYS A 1 185 ? 4.443 3.104 6.901 1.00 83.38 185 LYS A C 1
ATOM 1474 O O . LYS A 1 185 ? 3.464 2.625 6.344 1.00 83.38 185 LYS A O 1
ATOM 1479 N N . LEU A 1 186 ? 4.365 4.071 7.801 1.00 87.69 186 LEU A N 1
ATOM 1480 C CA . LEU A 1 186 ? 3.156 4.831 8.091 1.00 87.69 186 LEU A CA 1
ATOM 1481 C C . LEU A 1 186 ? 3.614 6.235 8.462 1.00 87.69 186 LEU A C 1
ATOM 1483 O O . LEU A 1 186 ? 4.370 6.404 9.418 1.00 87.69 186 LEU A O 1
ATOM 1487 N N . MET A 1 187 ? 3.231 7.224 7.663 1.00 87.06 187 MET A N 1
ATOM 1488 C CA . MET A 1 187 ? 3.648 8.607 7.874 1.00 87.06 187 MET A CA 1
ATOM 1489 C C . MET A 1 187 ? 2.614 9.592 7.335 1.00 87.06 187 MET A C 1
ATOM 1491 O O . MET A 1 187 ? 1.950 9.264 6.351 1.00 87.06 187 MET A O 1
ATOM 1495 N N . PRO A 1 188 ? 2.500 10.796 7.918 1.00 87.88 188 PRO A N 1
ATOM 1496 C CA . PRO A 1 188 ? 1.650 11.838 7.374 1.00 87.88 188 PRO A CA 1
ATOM 1497 C C . PRO A 1 188 ? 2.152 12.284 6.000 1.00 87.88 188 PRO A C 1
ATOM 1499 O O . PRO A 1 188 ? 3.361 12.314 5.728 1.00 87.88 188 PRO A O 1
ATOM 1502 N N . VAL A 1 189 ? 1.215 12.662 5.137 1.00 84.25 189 VAL A N 1
ATOM 1503 C CA . VAL A 1 189 ? 1.518 13.440 3.939 1.00 84.25 189 VAL A CA 1
ATOM 1504 C C . VAL A 1 189 ? 1.907 14.834 4.420 1.00 84.25 189 VAL A C 1
ATOM 1506 O O . VAL A 1 189 ? 1.083 15.594 4.915 1.00 84.25 189 VAL A O 1
ATOM 1509 N N . MET A 1 190 ? 3.194 15.163 4.339 1.00 69.06 190 MET A N 1
ATOM 1510 C CA . MET A 1 190 ? 3.654 16.518 4.638 1.00 69.06 190 MET A CA 1
ATOM 1511 C C . MET A 1 190 ? 3.342 17.414 3.436 1.00 69.06 190 MET A C 1
ATOM 1513 O O . MET A 1 190 ? 3.712 17.059 2.317 1.00 69.06 190 MET A O 1
ATOM 1517 N N . GLU A 1 191 ? 2.703 18.571 3.647 1.00 46.62 191 GLU A N 1
ATOM 1518 C CA . GLU A 1 191 ? 2.558 19.594 2.604 1.00 46.62 191 GLU A CA 1
ATOM 1519 C C . GLU A 1 191 ? 3.957 20.077 2.158 1.00 46.62 191 GLU A C 1
ATOM 1521 O O . GLU A 1 191 ? 4.635 20.853 2.829 1.00 46.62 191 GLU A O 1
ATOM 1526 N N . GLY A 1 192 ? 4.415 19.540 1.026 1.00 37.72 192 GLY A N 1
ATOM 1527 C CA . GLY A 1 192 ? 5.707 19.749 0.367 1.00 37.72 192 GLY A CA 1
ATOM 1528 C C . GLY A 1 192 ? 5.740 18.877 -0.899 1.00 37.72 192 GLY A C 1
ATOM 1529 O O . GLY A 1 192 ? 5.049 17.862 -0.932 1.00 37.72 192 GLY A O 1
ATOM 1530 N N . PRO A 1 193 ? 6.413 19.278 -1.993 1.00 35.81 193 PRO A N 1
ATOM 1531 C CA . PRO A 1 193 ? 5.973 18.923 -3.339 1.00 35.81 193 PRO A CA 1
ATOM 1532 C C . PRO A 1 193 ? 6.089 17.419 -3.620 1.00 35.81 193 PRO A C 1
ATOM 1534 O O . PRO A 1 193 ? 7.198 16.922 -3.763 1.00 35.81 193 PRO A O 1
ATOM 1537 N N . GLY A 1 194 ? 4.928 16.766 -3.760 1.00 35.81 194 GLY A N 1
ATOM 1538 C CA . GLY A 1 194 ? 4.690 15.522 -4.502 1.00 35.81 194 GLY A CA 1
ATOM 1539 C C . GLY A 1 194 ? 5.489 14.298 -4.056 1.00 35.81 194 GLY A C 1
ATOM 1540 O O . GLY A 1 194 ? 6.664 14.171 -4.390 1.00 35.81 194 GLY A O 1
ATOM 1541 N N . TRP A 1 195 ? 4.814 13.367 -3.379 1.00 41.22 195 TRP A N 1
ATOM 1542 C CA . TRP A 1 195 ? 5.175 11.948 -3.453 1.00 41.22 195 TRP A CA 1
ATOM 1543 C C . TRP A 1 195 ? 4.729 11.367 -4.791 1.00 41.22 195 TRP A C 1
ATOM 1545 O O . TRP A 1 195 ? 3.650 11.786 -5.272 1.00 41.22 195 TRP A O 1
#

Secondary structure (DSSP, 8-state):
--EEEE-SSEEEEEE--S---------S-S-EEEEEEE-TTSS-EEESSTTB---TT---S--TTTTS---HHHHHHHHHHHHTPPB-TT-EEEEEEEEEEES-GGG-EEEEEESS--S-BTT----STTTTTEEEE---HHHHHHHHHHH-TT-TTSEEEEEEEEEE--STT-SSSEEEEEEEEEEE--SSS--

Sequence (195 aa):
HTSVYYTPAYAYFCGEPANADADWYSQDSKKLDVVLQKDANNTWWLPVPQFQGISRQSSLAWCNHSTDILPVKTVEEMAKKRQQRCVREGDTVSLRGILAEQKSGAQRYWVVKLEEPLTCVQDADMQTADWNGQVQLLLSDEIIERVKVQYGDDLLNQEIVVTGDVLLALSSDHYTPLVLENIVKLMPVMEGPGW

Foldseek 3Di:
DWDWDDDLFKIWIKDADPPPPDDDDDDPASMDTWMWGADPVSPDTATQVNFADDDSRQRDDDPPDRPHHDDPVRSVVVSVVSNPDAAEFFGKTKFKAFWAWDDDDPLIWIKGQGPDFRPHYPPFDPPDPSLRRMETEPDDPVNLVVACVVPNPPSHRAIKIWIAGWDACPDPSDDGRIYGYPTPDIHGDDPDDDD